Protein AF-A0A966TX48-F1 (afdb_monomer_lite)

Secondary structure (DSSP, 8-state):
-----------------------------TT----TTTT-SEEEEEEEE-STTTS-S-GGG--TTS-GGGS-SSPPPPGGG---EEEEEEEEETTSS-EEEEEEEES--GGG----EEEPSSTTS-PPEEEETTEETTEE--TGGG-BTTEEEEEE-HHHHHHHHHH--HHHHHHH-B----TTS-S--

Radius of gyration: 26.86 Å; chains: 1; bounding box: 62×92×49 Å

pLDDT: mean 76.36, std 16.73, range [37.94, 97.62]

Structure (mmCIF, N/CA/C/O backbone):
data_AF-A0A966TX48-F1
#
_entry.id   AF-A0A966TX48-F1
#
loop_
_atom_site.group_PDB
_atom_site.id
_atom_site.type_symbol
_atom_site.label_atom_id
_atom_site.label_alt_id
_atom_site.label_comp_id
_atom_site.label_asym_id
_atom_site.label_entity_id
_atom_site.label_seq_id
_atom_site.pdbx_PDB_ins_code
_atom_site.Cartn_x
_atom_site.Cartn_y
_atom_site.Cartn_z
_atom_site.occupancy
_atom_site.B_iso_or_equiv
_atom_site.auth_seq_id
_atom_site.auth_comp_id
_atom_site.auth_asym_id
_atom_site.auth_atom_id
_atom_site.pdbx_PDB_model_num
ATOM 1 N N . MET A 1 1 ? -46.297 78.365 10.345 1.00 40.69 1 MET A N 1
ATOM 2 C CA . MET A 1 1 ? -47.105 77.275 10.933 1.00 40.69 1 MET A CA 1
ATOM 3 C C . MET A 1 1 ? -46.775 75.983 10.194 1.00 40.69 1 MET A C 1
ATOM 5 O O . MET A 1 1 ? -46.907 75.953 8.982 1.00 40.69 1 MET A O 1
ATOM 9 N N . SER A 1 2 ? -46.220 75.021 10.941 1.00 41.47 2 SER A N 1
ATOM 10 C CA . SER A 1 2 ? -46.010 73.583 10.679 1.00 41.47 2 SER A CA 1
ATOM 11 C C . SER A 1 2 ? -46.115 73.048 9.236 1.00 41.47 2 SER A C 1
ATOM 13 O O . SER A 1 2 ? -47.203 72.962 8.672 1.00 41.47 2 SER A O 1
ATOM 15 N N . ARG A 1 3 ? -44.989 72.567 8.687 1.00 48.03 3 ARG A N 1
ATOM 16 C CA . ARG A 1 3 ? -44.957 71.568 7.605 1.00 48.03 3 ARG A CA 1
ATOM 17 C C . ARG A 1 3 ? -44.286 70.302 8.140 1.00 48.03 3 ARG A C 1
ATOM 19 O O . ARG A 1 3 ? -43.070 70.277 8.311 1.00 48.03 3 ARG A O 1
ATOM 26 N N . LEU A 1 4 ? -45.102 69.288 8.431 1.00 43.28 4 LEU A N 1
ATOM 27 C CA . LEU A 1 4 ? -44.675 67.927 8.757 1.00 43.28 4 LEU A CA 1
ATOM 28 C C . LEU A 1 4 ? -43.870 67.341 7.588 1.00 43.28 4 LEU A C 1
ATOM 30 O O . LEU A 1 4 ? -44.370 67.264 6.467 1.00 43.28 4 LEU A O 1
ATOM 34 N N . TRP A 1 5 ? -42.653 66.888 7.870 1.00 40.75 5 TRP A N 1
ATOM 35 C CA . TRP A 1 5 ? -41.910 65.968 7.015 1.00 40.75 5 TRP A CA 1
ATOM 36 C C . TRP A 1 5 ? -42.212 64.540 7.480 1.00 40.75 5 TRP A C 1
ATOM 38 O O . TRP A 1 5 ? -41.846 64.154 8.588 1.00 40.75 5 TRP A O 1
ATOM 48 N N . PHE A 1 6 ? -42.907 63.766 6.647 1.00 40.91 6 PHE A N 1
ATOM 49 C CA . PHE A 1 6 ? -43.101 62.329 6.836 1.00 40.91 6 PHE A CA 1
ATOM 50 C C . PHE A 1 6 ? -41.810 61.599 6.438 1.00 40.91 6 PHE A C 1
ATOM 52 O O . PHE A 1 6 ? -41.527 61.436 5.254 1.00 40.91 6 PHE A O 1
ATOM 59 N N . PHE A 1 7 ? -41.026 61.150 7.418 1.00 46.34 7 PHE A N 1
ATOM 60 C CA . PHE A 1 7 ? -40.009 60.119 7.205 1.00 46.34 7 PHE A CA 1
ATOM 61 C C . PHE A 1 7 ? -40.664 58.751 7.417 1.00 46.34 7 PHE A C 1
ATOM 63 O O . PHE A 1 7 ? -40.889 58.327 8.548 1.00 46.34 7 PHE A O 1
ATOM 70 N N . ALA A 1 8 ? -40.993 58.065 6.323 1.00 44.31 8 ALA A N 1
ATOM 71 C CA . ALA A 1 8 ? -41.391 56.664 6.360 1.00 44.31 8 ALA A CA 1
ATOM 72 C C . ALA A 1 8 ? -40.139 55.797 6.580 1.00 44.31 8 ALA A C 1
ATOM 74 O O . ALA A 1 8 ? -39.349 55.581 5.665 1.00 44.31 8 ALA A O 1
ATOM 75 N N . TRP A 1 9 ? -39.944 55.324 7.810 1.00 41.94 9 TRP A N 1
ATOM 76 C CA . TRP A 1 9 ? -38.974 54.275 8.122 1.00 41.94 9 TRP A CA 1
ATOM 77 C C . TRP A 1 9 ? -39.535 52.927 7.658 1.00 41.94 9 TRP A C 1
ATOM 79 O O . TRP A 1 9 ? -40.419 52.358 8.296 1.00 41.94 9 TRP A O 1
ATOM 89 N N . ILE A 1 10 ? -39.028 52.412 6.538 1.00 48.47 10 ILE A N 1
ATOM 90 C CA . ILE A 1 10 ? -39.262 51.028 6.120 1.00 48.47 10 ILE A CA 1
ATOM 91 C C . ILE A 1 10 ? -38.334 50.142 6.959 1.00 48.47 10 ILE A C 1
ATOM 93 O O . ILE A 1 10 ? -37.139 50.044 6.691 1.00 48.47 10 ILE A O 1
ATOM 97 N N . PHE A 1 11 ? -38.884 49.505 7.992 1.00 43.53 11 PHE A N 1
ATOM 98 C CA . PHE A 1 11 ? -38.228 48.387 8.666 1.00 43.53 11 PHE A CA 1
ATOM 99 C C . PHE A 1 11 ? -38.281 47.164 7.744 1.00 43.53 11 PHE A C 1
ATOM 101 O O . 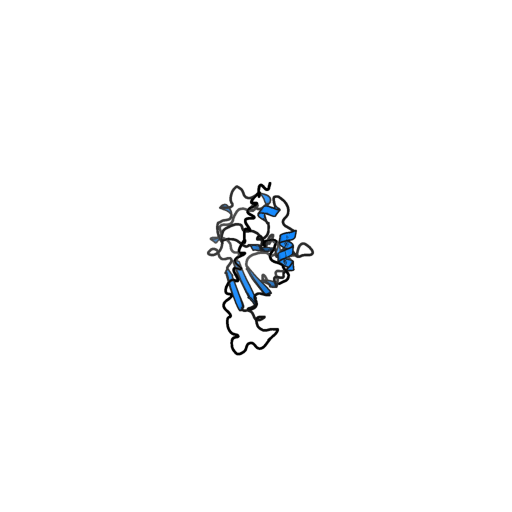PHE A 1 11 ? -39.314 46.508 7.616 1.00 43.53 11 PHE A O 1
ATOM 108 N N . ALA A 1 12 ? -37.160 46.849 7.097 1.00 48.16 12 ALA A N 1
ATOM 109 C CA . ALA A 1 12 ? -36.960 45.558 6.457 1.00 48.16 12 ALA A CA 1
ATOM 110 C C . ALA A 1 12 ? -36.755 44.495 7.548 1.00 48.16 12 ALA A C 1
ATOM 112 O O . ALA A 1 12 ? -35.647 44.291 8.043 1.00 48.16 12 ALA A O 1
ATOM 113 N N . PHE A 1 13 ? -37.837 43.823 7.942 1.00 47.44 13 PHE A N 1
ATOM 114 C CA . PHE A 1 13 ? -37.756 42.558 8.667 1.00 47.44 13 PHE A CA 1
ATOM 115 C C . PHE A 1 13 ? -37.191 41.499 7.713 1.00 47.44 13 PHE A C 1
ATOM 117 O O . PHE A 1 13 ? -37.919 40.879 6.939 1.00 47.44 13 PHE A O 1
ATOM 124 N N . VAL A 1 14 ? -35.874 41.298 7.752 1.00 52.69 14 VAL A N 1
ATOM 125 C CA . VAL A 1 14 ? -35.252 40.098 7.191 1.00 52.69 14 VAL A CA 1
ATOM 126 C C . VAL A 1 14 ? -35.630 38.946 8.118 1.00 52.69 14 VAL A C 1
ATOM 128 O O . VAL A 1 14 ? -35.022 38.746 9.168 1.00 52.69 14 VAL A O 1
ATOM 131 N N . LEU A 1 15 ? -36.680 38.210 7.745 1.00 51.56 15 LEU A N 1
ATOM 132 C CA . LEU A 1 15 ? -36.937 36.875 8.271 1.00 51.56 15 LEU A CA 1
ATOM 133 C C . LEU A 1 15 ? -35.745 35.992 7.884 1.00 51.56 15 LEU A C 1
ATOM 135 O O . LEU A 1 15 ? -35.689 35.432 6.791 1.00 51.56 15 LEU A O 1
ATOM 139 N N . LEU A 1 16 ? -34.781 35.880 8.796 1.00 50.59 16 LEU A N 1
ATOM 140 C CA . LEU A 1 16 ? -33.864 34.750 8.865 1.00 50.59 16 LEU A CA 1
ATOM 141 C C . LEU A 1 16 ? -34.721 33.508 9.121 1.00 50.59 16 LEU A C 1
ATOM 143 O O . LEU A 1 16 ? -35.005 33.142 10.259 1.00 50.59 16 LEU A O 1
ATOM 147 N N . GLY A 1 17 ? -35.202 32.910 8.031 1.00 48.09 17 GLY A N 1
ATOM 148 C CA . GLY A 1 17 ? -35.799 31.588 8.033 1.00 48.09 17 GLY A CA 1
ATOM 149 C C . GLY A 1 17 ? -34.760 30.604 8.544 1.00 48.09 17 GLY A C 1
ATOM 150 O O . GLY A 1 17 ? -33.850 30.211 7.820 1.00 48.09 17 GLY A O 1
ATOM 151 N N . ILE A 1 18 ? -34.887 30.249 9.817 1.00 57.44 18 ILE A N 1
ATOM 152 C CA . ILE A 1 18 ? -34.159 29.164 10.455 1.00 57.44 18 ILE A CA 1
ATOM 153 C C . ILE A 1 18 ? -34.590 27.884 9.736 1.00 57.44 18 ILE A C 1
ATOM 155 O O . ILE A 1 18 ? -35.626 27.299 10.043 1.00 57.44 18 ILE A O 1
ATOM 159 N N . THR A 1 19 ? -33.810 27.440 8.753 1.00 55.50 19 THR A N 1
ATOM 160 C CA . THR A 1 19 ? -33.911 26.075 8.238 1.00 55.50 19 THR A CA 1
ATOM 161 C C . THR A 1 19 ? -33.269 25.152 9.269 1.00 55.50 19 THR A C 1
ATOM 163 O O . THR A 1 19 ? -32.149 24.674 9.091 1.00 55.50 19 THR A O 1
ATOM 166 N N . GLN A 1 20 ? -33.956 24.928 10.390 1.00 58.41 20 GLN A N 1
ATOM 167 C CA . GLN A 1 20 ? -33.692 23.761 11.220 1.00 58.41 20 GLN A CA 1
ATOM 168 C C . GLN A 1 20 ? -34.103 22.556 10.379 1.00 58.41 20 GLN A C 1
ATOM 170 O O . GLN A 1 20 ? -35.275 22.198 10.290 1.00 58.41 20 GLN A O 1
ATOM 175 N N . GLY A 1 21 ? -33.124 22.005 9.660 1.00 56.59 21 GLY A N 1
ATOM 176 C CA . GLY A 1 21 ? -33.274 20.738 8.970 1.00 56.59 21 GLY A CA 1
ATOM 177 C C . GLY A 1 21 ? -33.804 19.717 9.966 1.00 56.59 21 GLY A C 1
ATOM 178 O O . GLY A 1 21 ? -33.255 19.556 11.056 1.00 56.59 21 GLY A O 1
ATOM 179 N N . TRP A 1 22 ? -34.903 19.072 9.597 1.00 58.91 22 TRP A N 1
ATOM 180 C CA . TRP A 1 22 ? -35.526 17.997 10.347 1.00 58.91 22 TRP A CA 1
ATOM 181 C C . TRP A 1 22 ? -34.567 16.807 10.362 1.00 58.91 22 TRP A C 1
ATOM 183 O O . TRP A 1 22 ? -34.649 15.918 9.517 1.00 58.91 22 TRP A O 1
ATOM 193 N N . ALA A 1 23 ? -33.616 16.801 11.294 1.00 62.72 23 ALA A N 1
ATOM 194 C CA . ALA A 1 23 ? -32.896 15.588 11.632 1.00 62.72 23 ALA A CA 1
ATOM 195 C C . ALA A 1 23 ? -33.947 14.603 12.153 1.00 62.72 23 ALA A C 1
ATOM 197 O O . ALA A 1 23 ? -34.557 14.827 13.200 1.00 62.72 23 ALA A O 1
ATOM 198 N N . GLN A 1 24 ? -34.230 13.555 11.381 1.00 67.06 24 GLN A N 1
ATOM 199 C CA . GLN A 1 24 ? -35.145 12.509 11.817 1.00 67.06 24 GLN A CA 1
ATOM 200 C C . GLN A 1 24 ? -34.564 11.880 13.086 1.00 67.06 24 GLN A C 1
ATOM 202 O O . GLN A 1 24 ? -33.467 11.323 13.053 1.00 67.06 24 GLN A O 1
ATOM 207 N N . SER A 1 25 ? -35.276 11.984 14.211 1.00 68.88 25 SER A N 1
ATOM 208 C CA . SER A 1 25 ? -34.876 11.313 15.444 1.00 68.88 25 SER A CA 1
ATOM 209 C C . SER A 1 25 ? -35.062 9.811 15.252 1.00 68.88 25 SER A C 1
ATOM 211 O O . SER A 1 25 ? -36.170 9.283 15.371 1.00 68.88 25 SER A O 1
ATOM 213 N N . VAL A 1 26 ? -33.983 9.120 14.905 1.00 73.12 26 VAL A N 1
ATOM 214 C CA . VAL A 1 26 ? -33.942 7.661 14.934 1.00 73.12 26 VAL A CA 1
ATOM 215 C C . VAL A 1 26 ? -33.968 7.256 16.402 1.00 73.12 26 VAL A C 1
ATOM 217 O O . VAL A 1 26 ? -33.076 7.631 17.162 1.00 73.12 26 VAL A O 1
ATOM 220 N N . ALA A 1 27 ? -35.016 6.545 16.816 1.00 70.00 27 ALA A N 1
ATOM 221 C CA . ALA A 1 27 ? -35.110 6.062 18.185 1.00 70.00 27 ALA A CA 1
ATOM 222 C C . ALA A 1 27 ? -33.883 5.185 18.518 1.00 70.00 27 ALA A C 1
ATOM 224 O O . ALA A 1 27 ? -33.451 4.406 17.657 1.00 70.00 27 ALA A O 1
ATOM 225 N N . PRO A 1 28 ? -33.339 5.291 19.746 1.00 70.94 28 PRO A N 1
ATOM 226 C CA . PRO A 1 28 ? -32.454 4.288 20.325 1.00 70.94 28 PRO A CA 1
ATOM 227 C C . PRO A 1 28 ? -32.915 2.881 19.947 1.00 70.94 28 PRO A C 1
ATOM 229 O O . PRO A 1 28 ? -34.070 2.532 20.182 1.00 70.94 28 PRO A O 1
ATOM 232 N N . ARG A 1 29 ? -32.045 2.074 19.334 1.00 74.31 29 ARG A N 1
ATOM 233 C CA . ARG A 1 29 ? -32.343 0.643 19.208 1.00 74.31 29 ARG A CA 1
ATOM 234 C C . ARG A 1 29 ? -32.233 0.020 20.600 1.00 74.31 29 ARG A C 1
ATOM 236 O O . ARG A 1 29 ? -31.336 0.386 21.357 1.00 74.31 29 ARG A O 1
ATOM 243 N N . ASP A 1 30 ? -33.118 -0.912 20.938 1.00 69.38 30 ASP A N 1
ATOM 244 C CA . ASP A 1 30 ? -32.973 -1.689 22.172 1.00 69.38 30 ASP A CA 1
ATOM 245 C C . ASP A 1 30 ? -31.602 -2.391 22.189 1.00 69.38 30 ASP A C 1
ATOM 247 O O . ASP A 1 30 ? -31.170 -2.947 21.176 1.00 69.38 30 ASP A O 1
ATOM 251 N N . GLY A 1 31 ? -30.905 -2.344 23.331 1.00 68.69 31 GLY A N 1
ATOM 252 C CA . GLY A 1 31 ? -29.592 -2.982 23.511 1.00 68.69 31 GLY A CA 1
ATOM 253 C C . GLY A 1 31 ? -28.362 -2.128 23.162 1.00 68.69 31 GLY A C 1
ATOM 254 O O . GLY A 1 31 ? -27.302 -2.689 22.889 1.00 68.69 31 GLY A O 1
ATOM 255 N N . MET A 1 32 ? -28.460 -0.791 23.176 1.00 72.25 32 MET A N 1
ATOM 256 C CA . MET A 1 32 ? -27.301 0.121 23.060 1.00 72.25 32 MET A CA 1
ATOM 257 C C . MET A 1 32 ? -26.476 0.211 24.357 1.00 72.25 32 MET A C 1
ATOM 259 O O . MET A 1 32 ? -26.226 1.299 24.878 1.00 72.25 32 MET A O 1
ATOM 263 N N . ASP A 1 33 ? -26.040 -0.931 24.884 1.00 83.44 33 ASP A N 1
ATOM 264 C CA . ASP A 1 33 ? -25.065 -0.942 25.973 1.00 83.44 33 ASP A CA 1
ATOM 265 C C . ASP A 1 33 ? -23.717 -0.420 25.460 1.00 83.44 33 ASP A C 1
ATOM 267 O O . ASP A 1 33 ? -23.218 -0.851 24.414 1.00 83.44 33 ASP A O 1
ATOM 271 N N . LEU A 1 34 ? -23.104 0.503 26.206 1.00 80.94 34 LEU A N 1
ATOM 272 C CA . LEU A 1 34 ? -21.777 1.014 25.880 1.00 80.94 34 LEU A CA 1
ATOM 273 C C . LEU A 1 34 ? -20.753 -0.111 26.026 1.00 80.94 34 LEU A C 1
ATOM 275 O O . LEU A 1 34 ? -20.410 -0.542 27.126 1.00 80.94 34 LEU A O 1
ATOM 279 N N . ARG A 1 35 ? -20.243 -0.572 24.887 1.00 84.25 35 ARG A N 1
ATOM 280 C CA . ARG A 1 35 ? -19.170 -1.558 24.796 1.00 84.25 35 ARG A CA 1
ATOM 281 C C . ARG A 1 35 ? -17.967 -0.868 24.155 1.00 84.25 35 ARG A C 1
ATOM 283 O O . ARG A 1 35 ? -17.938 -0.782 22.934 1.00 84.25 35 ARG A O 1
ATOM 290 N N . PRO A 1 36 ? -16.977 -0.390 24.935 1.00 84.00 36 PRO A N 1
ATOM 291 C CA . PRO A 1 36 ? -15.862 0.412 24.413 1.00 84.00 36 PRO A CA 1
ATOM 292 C C . PRO A 1 36 ? -15.061 -0.247 23.282 1.00 84.00 36 PRO A C 1
ATOM 294 O O . PRO A 1 36 ? -14.459 0.446 22.474 1.00 84.00 36 PRO A O 1
ATOM 297 N N . ASN A 1 37 ? -15.079 -1.581 23.214 1.00 85.88 37 ASN A N 1
ATOM 298 C CA . ASN A 1 37 ? -14.369 -2.349 22.192 1.00 85.88 37 ASN A CA 1
ATOM 299 C C . ASN A 1 37 ? -15.286 -2.854 21.066 1.00 85.88 37 ASN A C 1
ATOM 301 O O . ASN A 1 37 ? -14.824 -3.583 20.192 1.00 85.88 37 ASN A O 1
ATOM 305 N N . ALA A 1 38 ? -16.590 -2.559 21.103 1.00 86.56 38 ALA A N 1
ATOM 306 C CA . ALA A 1 38 ? -17.494 -3.004 20.050 1.00 86.56 38 ALA A CA 1
ATOM 307 C C . ALA A 1 38 ? -17.141 -2.312 18.734 1.00 86.56 38 ALA A C 1
ATOM 309 O O . ALA A 1 38 ? -17.059 -1.089 18.673 1.00 86.56 38 ALA A O 1
ATOM 310 N N . GLY A 1 39 ? -16.968 -3.108 17.682 1.00 88.19 39 GLY A N 1
ATOM 311 C CA . GLY A 1 39 ? -16.613 -2.619 16.361 1.00 88.19 39 GLY A CA 1
ATOM 312 C C . GLY A 1 39 ? -15.115 -2.666 16.055 1.00 88.19 39 GLY A C 1
ATOM 313 O O . GLY A 1 39 ? -14.756 -2.511 14.889 1.00 88.19 39 GLY A O 1
ATOM 314 N N . GLN A 1 40 ? -14.259 -2.953 17.044 1.00 93.69 40 GLN A N 1
ATOM 315 C CA . GLN A 1 40 ? -12.816 -3.130 16.833 1.00 93.69 40 GLN A CA 1
ATOM 316 C C . GLN A 1 40 ? -12.473 -4.451 16.130 1.00 93.69 40 GLN A C 1
ATOM 318 O O . GLN A 1 40 ? -11.342 -4.646 15.687 1.00 93.69 40 GLN A O 1
ATOM 323 N N . GLU A 1 41 ? -13.417 -5.387 16.027 1.00 94.44 41 GLU A N 1
ATOM 324 C CA . GLU A 1 41 ? -13.238 -6.587 15.222 1.00 94.44 41 GLU A CA 1
ATOM 325 C C . GLU A 1 41 ? -13.154 -6.264 13.720 1.00 94.44 41 GLU A C 1
ATOM 327 O O . GLU A 1 41 ? -13.738 -5.290 13.233 1.00 94.44 41 GLU A O 1
ATOM 332 N N . ILE A 1 42 ? -12.460 -7.123 12.964 1.00 96.44 42 ILE A N 1
ATOM 333 C CA . ILE A 1 42 ? -12.400 -7.015 11.504 1.00 96.44 42 ILE A CA 1
ATOM 334 C C . ILE A 1 42 ? -13.817 -7.064 10.927 1.00 96.44 42 ILE A C 1
ATOM 336 O O . ILE A 1 42 ? -14.586 -7.993 11.182 1.00 96.44 42 ILE A O 1
ATOM 340 N N . GLY A 1 43 ? -14.156 -6.036 10.153 1.00 95.88 43 GLY A N 1
ATOM 341 C CA . GLY A 1 43 ? -15.437 -5.898 9.484 1.00 95.88 43 GLY A CA 1
ATOM 342 C C . GLY A 1 43 ? -15.345 -6.313 8.026 1.00 95.88 43 GLY A C 1
ATOM 343 O O . GLY A 1 43 ? -15.702 -7.431 7.661 1.00 95.88 43 GLY A O 1
ATOM 344 N N . ARG A 1 44 ? -14.915 -5.379 7.174 1.00 96.00 44 ARG A N 1
ATOM 345 C CA . ARG A 1 44 ? -14.818 -5.604 5.725 1.00 96.00 44 ARG A CA 1
ATOM 346 C C . ARG A 1 44 ? -13.400 -6.007 5.357 1.00 96.00 44 ARG A C 1
ATOM 348 O O . ARG A 1 44 ? -12.448 -5.433 5.874 1.00 96.00 44 ARG A O 1
ATOM 355 N N . ILE A 1 45 ? -13.284 -6.941 4.422 1.00 97.00 45 ILE A N 1
ATOM 356 C CA . ILE A 1 45 ? -12.021 -7.321 3.797 1.00 97.00 45 ILE A CA 1
ATOM 357 C C . ILE A 1 45 ? -12.195 -7.125 2.296 1.00 97.00 45 ILE A C 1
ATOM 359 O O . ILE A 1 45 ? -13.151 -7.631 1.709 1.00 97.00 45 ILE A O 1
ATOM 363 N N . TYR A 1 46 ? -11.293 -6.356 1.700 1.00 94.12 46 TYR A N 1
ATOM 364 C CA . TYR A 1 46 ? -11.155 -6.226 0.256 1.00 94.12 46 TYR A CA 1
ATOM 365 C C . TYR A 1 46 ? -9.946 -7.033 -0.187 1.00 94.12 46 TYR A C 1
ATOM 367 O O . TYR A 1 46 ? -8.963 -7.113 0.544 1.00 94.12 46 TYR A O 1
ATOM 375 N N . GLU A 1 47 ? -10.016 -7.608 -1.378 1.00 93.31 47 GLU A N 1
ATOM 376 C CA . GLU A 1 47 ? -9.009 -8.529 -1.889 1.00 93.31 47 GLU A CA 1
ATOM 377 C C . GLU A 1 47 ? -8.717 -8.208 -3.355 1.00 93.31 47 GLU A C 1
ATOM 379 O O . GLU A 1 47 ? -9.621 -7.854 -4.120 1.00 93.31 47 GLU A O 1
ATOM 384 N N . ALA A 1 48 ? -7.446 -8.289 -3.734 1.00 89.12 48 ALA A N 1
ATOM 385 C CA . ALA A 1 48 ? -6.983 -8.064 -5.092 1.00 89.12 48 ALA A CA 1
ATOM 386 C C . ALA A 1 48 ? -5.816 -8.998 -5.412 1.00 89.12 48 ALA A C 1
ATOM 388 O O . ALA A 1 48 ? -4.914 -9.207 -4.603 1.00 89.12 48 ALA A O 1
ATOM 389 N N . TRP A 1 49 ? -5.790 -9.515 -6.633 1.00 88.31 49 TRP A N 1
ATOM 390 C CA . TRP A 1 49 ? -4.709 -10.331 -7.157 1.00 88.31 49 TRP A CA 1
ATOM 391 C C . TRP A 1 49 ? -3.909 -9.498 -8.150 1.00 88.31 49 TRP A C 1
ATOM 393 O O . TRP A 1 49 ? -4.446 -8.925 -9.095 1.00 88.31 49 TRP A O 1
ATOM 403 N N . LEU A 1 50 ? -2.588 -9.501 -8.022 1.00 76.44 50 LEU A N 1
ATOM 404 C CA . LEU A 1 50 ? -1.674 -8.949 -9.023 1.00 76.44 50 LEU A CA 1
ATOM 405 C C . LEU A 1 50 ? -1.548 -9.915 -10.214 1.00 76.44 50 LEU A C 1
ATOM 407 O O . LEU A 1 50 ? -0.455 -10.218 -10.687 1.00 76.44 50 LEU A O 1
ATOM 411 N N . SER A 1 51 ? -2.679 -10.428 -10.698 1.00 73.81 51 SER A N 1
ATOM 412 C CA . SER A 1 51 ? -2.756 -11.322 -11.849 1.00 73.81 51 SER A CA 1
ATOM 413 C C . SER A 1 51 ? -2.820 -10.527 -13.155 1.00 73.81 51 SER A C 1
ATOM 415 O O . SER A 1 51 ? -3.320 -9.397 -13.168 1.00 73.81 51 SER A O 1
ATOM 417 N N . PRO A 1 52 ? -2.425 -11.128 -14.290 1.00 74.06 52 PRO A N 1
ATOM 418 C CA . PRO A 1 52 ? -2.574 -10.495 -15.590 1.00 74.06 52 PRO A CA 1
ATOM 419 C C . PRO A 1 52 ? -3.991 -10.027 -15.949 1.00 74.06 52 PRO A C 1
ATOM 421 O O . PRO A 1 52 ? -4.155 -9.234 -16.864 1.00 74.06 52 PRO A O 1
ATOM 424 N N . LEU A 1 53 ? -5.030 -10.519 -15.283 1.00 71.06 53 LEU A N 1
ATOM 425 C CA . LEU A 1 53 ? -6.412 -10.143 -15.586 1.00 71.06 53 LEU A CA 1
ATOM 426 C C . LEU A 1 53 ? -6.901 -8.940 -14.772 1.00 71.06 53 LEU A C 1
ATOM 428 O O . LEU A 1 53 ? -7.925 -8.358 -15.113 1.00 71.06 53 LEU A O 1
ATOM 432 N N . GLN A 1 54 ? -6.190 -8.581 -13.702 1.00 73.38 54 GLN A N 1
ATOM 433 C CA . GLN A 1 54 ? -6.588 -7.522 -12.772 1.00 73.38 54 GLN A CA 1
ATOM 434 C C . GLN A 1 54 ? -5.659 -6.302 -12.795 1.00 73.38 54 GLN A C 1
ATOM 436 O O . GLN A 1 54 ? -6.020 -5.257 -12.259 1.00 73.38 54 GLN A O 1
ATOM 441 N N . GLN A 1 55 ? -4.490 -6.393 -13.436 1.00 72.31 55 GLN A N 1
ATOM 442 C CA . GLN A 1 55 ? -3.666 -5.212 -13.707 1.00 72.31 55 GLN A CA 1
ATOM 443 C C . GLN A 1 55 ? -4.243 -4.448 -14.916 1.00 72.31 55 GLN A C 1
ATOM 445 O O . GLN A 1 55 ? -4.782 -5.064 -15.834 1.00 72.31 55 GLN A O 1
ATOM 450 N N . GLY A 1 56 ? -4.134 -3.114 -14.897 1.00 72.31 56 GLY A N 1
ATOM 451 C CA . GLY A 1 56 ? -4.677 -2.201 -15.914 1.00 72.31 56 GLY A CA 1
ATOM 452 C C . GLY A 1 56 ? -3.982 -2.273 -17.285 1.00 72.31 56 GLY A C 1
ATOM 453 O O . GLY A 1 56 ? -3.867 -3.339 -17.876 1.00 72.31 56 GLY A O 1
ATOM 454 N N . GLY A 1 57 ? -3.561 -1.133 -17.840 1.00 75.44 57 GLY A N 1
ATOM 455 C CA . GLY A 1 57 ? -2.837 -1.084 -19.123 1.00 75.44 57 GLY A CA 1
ATOM 456 C C . GLY A 1 57 ? -1.477 -1.797 -19.095 1.00 75.44 57 GLY A C 1
ATOM 457 O O . GLY A 1 57 ? -1.015 -2.251 -18.043 1.00 75.44 57 GLY A O 1
ATOM 458 N N . GLU A 1 58 ? -0.829 -1.902 -20.252 1.00 83.56 58 GLU A N 1
ATOM 459 C CA . GLU A 1 58 ? 0.576 -2.304 -20.338 1.00 83.56 58 GLU A CA 1
ATOM 460 C C . GLU A 1 58 ? 1.485 -1.119 -19.992 1.00 83.56 58 GLU A C 1
ATOM 462 O O . GLU A 1 58 ? 1.125 0.047 -20.139 1.00 83.56 58 GLU A O 1
ATOM 467 N N . GLU A 1 59 ? 2.717 -1.395 -19.578 1.00 78.31 59 GLU A N 1
ATOM 468 C CA . GLU A 1 59 ? 3.710 -0.337 -19.341 1.00 78.31 59 GLU A CA 1
ATOM 469 C C . GLU A 1 59 ? 4.014 0.454 -20.630 1.00 78.31 59 GLU A C 1
ATOM 471 O O . GLU A 1 59 ? 4.285 1.655 -20.585 1.00 78.31 59 GLU A O 1
ATOM 476 N N . ALA A 1 60 ? 3.870 -0.194 -21.793 1.00 80.19 60 ALA A N 1
ATOM 477 C CA . ALA A 1 60 ? 3.964 0.445 -23.104 1.00 80.19 60 ALA A CA 1
ATOM 478 C C . ALA A 1 60 ? 2.868 1.503 -23.346 1.00 80.19 60 ALA A C 1
ATOM 480 O O . ALA A 1 60 ? 3.068 2.401 -24.163 1.00 80.19 60 ALA A O 1
ATOM 481 N N . ASP A 1 61 ? 1.755 1.443 -22.608 1.00 79.69 61 ASP A N 1
ATOM 482 C CA . ASP A 1 61 ? 0.652 2.404 -22.698 1.00 79.69 61 ASP A CA 1
ATOM 483 C C . ASP A 1 61 ? 0.901 3.664 -21.846 1.00 79.69 61 ASP A C 1
ATOM 485 O O . ASP A 1 61 ? 0.039 4.544 -21.771 1.00 79.69 61 ASP A O 1
ATOM 489 N N . THR A 1 62 ? 2.069 3.776 -21.191 1.00 78.38 62 THR A N 1
ATOM 490 C CA . THR A 1 62 ? 2.431 4.941 -20.370 1.00 78.38 62 THR A CA 1
ATOM 491 C C . THR A 1 62 ? 2.298 6.235 -21.186 1.00 78.38 62 THR A C 1
ATOM 493 O O . THR A 1 62 ? 3.010 6.408 -22.182 1.00 78.38 62 THR A O 1
ATOM 496 N N . PRO A 1 63 ? 1.443 7.192 -20.771 1.00 78.56 63 PRO A N 1
ATOM 497 C CA . PRO A 1 63 ? 1.231 8.416 -21.531 1.00 78.56 63 PRO A CA 1
ATOM 498 C C . PRO A 1 63 ? 2.522 9.215 -21.735 1.00 78.56 63 PRO A C 1
ATOM 500 O O . PRO A 1 63 ? 3.327 9.392 -20.819 1.00 78.56 63 PRO A O 1
ATOM 503 N N . SER A 1 64 ? 2.689 9.796 -22.923 1.00 82.38 64 SER A N 1
ATOM 504 C CA . SER A 1 64 ? 3.885 10.572 -23.291 1.00 82.38 64 SER A CA 1
ATOM 505 C C . SER A 1 64 ? 4.111 11.832 -22.441 1.00 82.38 64 SER A C 1
ATOM 507 O O . SER A 1 64 ? 5.222 12.361 -22.421 1.00 82.38 64 SER A O 1
ATOM 509 N N . VAL A 1 65 ? 3.081 12.287 -21.725 1.00 79.69 65 VAL A N 1
ATOM 510 C CA . VAL A 1 65 ? 3.101 13.397 -20.760 1.00 79.69 65 VAL A CA 1
ATOM 511 C C . VAL A 1 65 ? 3.739 13.010 -19.415 1.00 79.69 65 VAL A C 1
ATOM 513 O O . VAL A 1 65 ? 4.214 13.890 -18.699 1.00 79.69 65 VAL A O 1
ATOM 516 N N . VAL A 1 66 ? 3.829 11.717 -19.075 1.00 74.44 66 VAL A N 1
ATOM 517 C CA . VAL A 1 66 ? 4.433 11.260 -17.810 1.00 74.44 66 VAL A CA 1
ATOM 518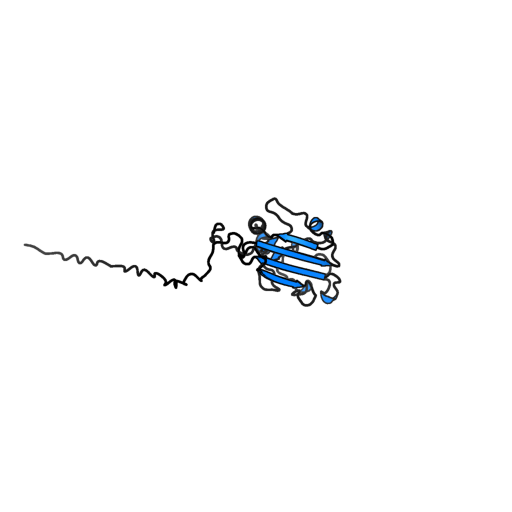 C C . VAL A 1 66 ? 5.932 11.604 -17.781 1.00 74.44 66 VAL A C 1
ATOM 520 O O . VAL A 1 66 ? 6.644 11.241 -18.725 1.00 74.44 66 VAL A O 1
ATOM 523 N N . PRO A 1 67 ? 6.454 12.275 -16.735 1.00 77.12 67 PRO A N 1
ATOM 524 C CA . PRO A 1 67 ? 7.879 12.585 -16.612 1.00 77.12 67 PRO A CA 1
ATOM 525 C C . PRO A 1 67 ? 8.780 11.348 -16.727 1.00 77.12 67 PRO A C 1
ATOM 527 O O . PRO A 1 67 ? 8.466 10.291 -16.191 1.00 77.12 67 PRO A O 1
ATOM 530 N N . ARG A 1 68 ? 9.940 11.481 -17.390 1.00 81.69 68 ARG A N 1
ATOM 531 C CA . ARG A 1 68 ? 10.870 10.353 -17.626 1.00 81.69 68 ARG A CA 1
ATOM 532 C C . ARG A 1 68 ? 11.343 9.651 -16.354 1.00 81.69 68 ARG A C 1
ATOM 534 O O . ARG A 1 68 ? 11.582 8.458 -16.405 1.00 81.69 68 ARG A O 1
ATOM 541 N N . VAL A 1 69 ? 11.450 10.376 -15.243 1.00 75.94 69 VAL A N 1
ATOM 542 C CA . VAL A 1 69 ? 11.845 9.821 -13.937 1.00 75.94 69 VAL A CA 1
ATOM 543 C C . VAL A 1 69 ? 10.860 8.769 -13.409 1.00 75.94 69 VAL A C 1
ATOM 545 O O . VAL A 1 69 ? 11.257 7.913 -12.634 1.00 75.94 69 VAL A O 1
ATOM 548 N N . PHE A 1 70 ? 9.600 8.803 -13.856 1.00 73.75 70 PHE A N 1
ATOM 549 C CA . PHE A 1 70 ? 8.569 7.827 -13.487 1.00 73.75 70 PHE A CA 1
ATOM 550 C C . PHE A 1 70 ? 8.358 6.743 -14.546 1.00 73.75 70 PHE A C 1
ATOM 552 O O . PHE A 1 70 ? 7.503 5.877 -14.380 1.00 73.75 70 PHE A O 1
ATOM 559 N N . ARG A 1 71 ? 9.088 6.801 -15.665 1.00 78.00 71 ARG A N 1
ATOM 560 C CA . ARG A 1 71 ? 9.018 5.763 -16.692 1.00 78.00 71 ARG A CA 1
ATOM 561 C C . ARG A 1 71 ? 9.985 4.652 -16.327 1.00 78.00 71 ARG A C 1
ATOM 563 O O . ARG A 1 71 ? 11.081 4.915 -15.837 1.00 78.00 71 ARG A O 1
ATOM 570 N N . SER A 1 72 ? 9.588 3.427 -16.632 1.00 76.00 72 SER A N 1
ATOM 571 C CA . SER A 1 72 ? 10.485 2.285 -16.565 1.00 76.00 72 SER A CA 1
ATOM 572 C C . SER A 1 72 ? 11.727 2.513 -17.425 1.00 76.00 72 SER A C 1
ATOM 574 O O . SER A 1 72 ? 11.664 3.078 -18.522 1.00 76.00 72 SER A O 1
ATOM 576 N N . THR A 1 73 ? 12.868 2.092 -16.895 1.00 78.44 73 THR A N 1
ATOM 577 C CA . THR A 1 73 ? 14.165 2.116 -17.577 1.00 78.44 73 THR A CA 1
ATOM 578 C C . THR A 1 73 ? 14.505 0.768 -18.208 1.00 78.44 73 THR A C 1
ATOM 580 O O . THR A 1 73 ? 15.376 0.706 -19.077 1.00 78.44 73 THR A O 1
ATOM 583 N N . ALA A 1 74 ? 13.816 -0.299 -17.798 1.00 79.88 74 ALA A N 1
ATOM 584 C CA . ALA A 1 74 ? 13.939 -1.628 -18.373 1.00 79.88 74 ALA A CA 1
ATOM 585 C C . ALA A 1 74 ? 12.959 -1.801 -19.548 1.00 79.88 74 ALA A C 1
ATOM 587 O O . ALA A 1 74 ? 11.941 -1.109 -19.614 1.00 79.88 74 ALA A O 1
ATOM 588 N N . PRO A 1 75 ? 13.229 -2.723 -20.489 1.00 83.62 75 PRO A N 1
ATOM 589 C CA . PRO A 1 75 ? 12.239 -3.100 -21.485 1.00 83.62 75 PRO A CA 1
ATOM 590 C C . PRO A 1 75 ? 10.964 -3.617 -20.812 1.00 83.62 75 PRO A C 1
ATOM 592 O O . PRO A 1 75 ? 11.025 -4.523 -19.981 1.00 83.62 75 PRO A O 1
ATOM 595 N N . SER A 1 76 ? 9.816 -3.070 -21.211 1.00 82.56 76 SER A N 1
ATOM 596 C CA . SER A 1 76 ? 8.511 -3.546 -20.754 1.00 82.56 76 SER A CA 1
ATOM 597 C C . SER A 1 76 ? 8.348 -5.037 -21.054 1.00 82.56 76 SER A C 1
ATOM 599 O O . SER A 1 76 ? 8.494 -5.482 -22.197 1.00 82.56 76 SER A O 1
ATOM 601 N N . VAL A 1 77 ? 8.012 -5.806 -20.020 1.00 85.88 77 VAL A N 1
ATOM 602 C CA . VAL A 1 77 ? 7.605 -7.206 -20.152 1.00 85.88 77 VAL A CA 1
ATOM 603 C C . VAL A 1 77 ? 6.087 -7.247 -20.216 1.00 85.88 77 VAL A C 1
ATOM 605 O O . VAL A 1 77 ? 5.417 -6.786 -19.285 1.00 85.88 77 VAL A O 1
ATOM 608 N N . ALA A 1 78 ? 5.551 -7.828 -21.293 1.00 88.00 78 ALA A N 1
ATOM 609 C CA . ALA A 1 78 ? 4.115 -8.016 -21.460 1.00 88.00 78 ALA A CA 1
ATOM 610 C C . ALA A 1 78 ? 3.537 -8.752 -20.252 1.00 88.00 78 ALA A C 1
ATOM 612 O O . ALA A 1 78 ? 4.089 -9.753 -19.786 1.00 88.00 78 ALA A O 1
ATOM 613 N N . ARG A 1 79 ? 2.417 -8.260 -19.734 1.00 84.06 79 ARG A N 1
ATOM 614 C CA . ARG A 1 79 ? 1.854 -8.731 -18.470 1.00 84.06 79 ARG A CA 1
ATOM 615 C C . ARG A 1 79 ? 1.603 -10.239 -18.408 1.00 84.06 79 ARG A C 1
ATOM 617 O O . ARG A 1 79 ? 1.824 -10.855 -17.369 1.00 84.06 79 ARG A O 1
ATOM 624 N N . ASN A 1 80 ? 1.154 -10.836 -19.507 1.00 87.00 80 ASN A N 1
ATOM 625 C CA . ASN A 1 80 ? 0.914 -12.278 -19.613 1.00 87.00 80 ASN A CA 1
ATOM 626 C C . ASN A 1 80 ? 2.199 -13.126 -19.593 1.00 87.00 80 ASN A C 1
ATOM 628 O O . ASN A 1 80 ? 2.121 -14.314 -19.297 1.00 87.00 80 ASN A O 1
ATOM 632 N N . ALA A 1 81 ? 3.352 -12.529 -19.896 1.00 89.25 81 ALA A N 1
ATOM 633 C CA . ALA A 1 81 ? 4.657 -13.182 -19.898 1.00 89.25 81 ALA A CA 1
ATOM 634 C C . ALA A 1 81 ? 5.414 -13.018 -18.569 1.00 89.25 81 ALA A C 1
ATOM 636 O O . ALA A 1 81 ? 6.471 -13.615 -18.391 1.00 89.25 81 ALA A O 1
ATOM 637 N N . ARG A 1 82 ? 4.899 -12.214 -17.629 1.00 86.81 82 ARG A N 1
ATOM 638 C CA . ARG A 1 82 ? 5.518 -12.033 -16.311 1.00 86.81 82 ARG A CA 1
ATOM 639 C C . ARG A 1 82 ? 5.346 -13.302 -15.482 1.00 86.81 82 ARG A C 1
ATOM 641 O O . ARG A 1 82 ? 4.239 -13.840 -15.390 1.00 86.81 82 ARG A O 1
ATOM 648 N N . GLU A 1 83 ? 6.411 -13.735 -14.823 1.00 88.19 83 GLU A N 1
ATOM 649 C CA . GLU A 1 83 ? 6.366 -14.836 -13.850 1.00 88.19 83 GLU A CA 1
ATOM 650 C C . GLU A 1 83 ? 5.951 -14.350 -12.455 1.00 88.19 83 GLU A C 1
ATOM 652 O O . GLU A 1 83 ? 5.400 -15.119 -11.672 1.00 88.19 83 GLU A O 1
ATOM 657 N N . SER A 1 84 ? 6.116 -13.054 -12.176 1.00 88.81 84 SER A N 1
ATOM 658 C CA . SER A 1 84 ? 5.768 -12.453 -10.893 1.00 88.81 84 SER A CA 1
ATOM 659 C C . SER A 1 84 ? 4.267 -12.479 -10.603 1.00 88.81 84 SER A C 1
ATOM 661 O O . SER A 1 84 ? 3.423 -12.234 -11.474 1.00 88.81 84 SER A O 1
ATOM 663 N N . ARG A 1 85 ? 3.913 -12.769 -9.353 1.00 89.75 85 ARG A N 1
ATOM 664 C CA . ARG A 1 85 ? 2.534 -12.800 -8.855 1.00 89.75 85 ARG A CA 1
ATOM 665 C C . ARG A 1 85 ? 2.452 -12.076 -7.526 1.00 89.75 85 ARG A C 1
ATOM 667 O O . ARG A 1 85 ? 3.437 -11.917 -6.812 1.00 89.75 85 ARG A O 1
ATOM 674 N N . GLY A 1 86 ? 1.241 -11.679 -7.177 1.00 91.50 86 GLY A N 1
ATOM 675 C CA . GLY A 1 86 ? 0.963 -11.243 -5.827 1.00 91.50 86 GLY A CA 1
ATOM 676 C C . GLY A 1 86 ? -0.516 -11.229 -5.511 1.00 91.50 86 GLY A C 1
ATOM 677 O O . GLY A 1 86 ? -1.369 -11.374 -6.390 1.00 91.50 86 GLY A O 1
ATOM 678 N N . HIS A 1 87 ? -0.795 -11.093 -4.231 1.00 93.81 87 HIS A N 1
ATOM 679 C CA . HIS A 1 87 ? -2.120 -11.165 -3.658 1.00 93.81 87 HIS A CA 1
ATOM 680 C C . HIS A 1 87 ? -2.169 -10.239 -2.451 1.00 93.81 87 HIS A C 1
ATOM 682 O O . HIS A 1 87 ? -1.294 -10.320 -1.594 1.00 93.81 87 HIS A O 1
ATOM 688 N N . GLY A 1 88 ? -3.149 -9.347 -2.405 1.00 94.25 88 GLY A N 1
ATOM 689 C CA . GLY A 1 88 ? -3.270 -8.349 -1.358 1.00 94.25 88 GLY A CA 1
ATOM 690 C C . GLY A 1 88 ? -4.664 -8.312 -0.761 1.00 94.25 88 GLY A C 1
ATOM 691 O O . GLY A 1 88 ? -5.656 -8.376 -1.484 1.00 94.25 88 GLY A O 1
ATOM 692 N N . THR A 1 89 ? -4.727 -8.136 0.554 1.00 96.44 89 THR A N 1
ATOM 693 C CA . THR A 1 89 ? -5.959 -7.879 1.294 1.00 96.44 89 THR A CA 1
ATOM 694 C C . THR A 1 89 ? -5.864 -6.570 2.062 1.00 96.44 89 THR A C 1
ATOM 696 O O . THR A 1 89 ? -4.835 -6.286 2.677 1.00 96.44 89 THR A O 1
ATOM 699 N N . LEU A 1 90 ? -6.962 -5.817 2.081 1.00 95.94 90 LEU A N 1
ATOM 700 C CA . LEU A 1 90 ? -7.167 -4.662 2.947 1.00 95.94 90 LEU A CA 1
ATOM 701 C C . LEU A 1 90 ? -8.332 -4.962 3.892 1.00 95.94 90 LEU A C 1
ATOM 703 O O . LEU A 1 90 ? -9.488 -5.007 3.465 1.00 95.94 90 LEU A O 1
ATOM 707 N N . ALA A 1 91 ? -8.028 -5.171 5.167 1.00 97.62 91 ALA A N 1
ATOM 708 C CA . ALA A 1 91 ? -9.020 -5.400 6.208 1.00 97.62 91 ALA A CA 1
ATOM 709 C C . ALA A 1 91 ? -9.294 -4.099 6.968 1.00 97.62 91 ALA A C 1
ATOM 711 O O . ALA A 1 91 ? -8.359 -3.395 7.332 1.00 97.62 91 ALA A O 1
ATOM 712 N N . ILE A 1 92 ? -10.564 -3.788 7.222 1.00 96.44 92 ILE A N 1
ATOM 713 C CA . ILE A 1 92 ? -10.997 -2.591 7.954 1.00 96.44 92 ILE A CA 1
ATOM 714 C C . ILE A 1 92 ? -11.890 -3.032 9.113 1.00 96.44 92 ILE A C 1
ATOM 716 O O . ILE A 1 92 ? -12.795 -3.858 8.923 1.00 96.44 92 ILE A O 1
ATOM 720 N N . THR A 1 93 ? -11.651 -2.496 10.308 1.00 95.75 93 THR A N 1
ATOM 721 C CA . THR A 1 93 ? -12.491 -2.747 11.489 1.00 95.75 93 THR A CA 1
ATOM 722 C C . THR A 1 93 ? -13.924 -2.255 11.268 1.00 95.75 93 THR A C 1
ATOM 724 O O . THR A 1 93 ? -14.186 -1.401 10.416 1.00 95.75 93 THR A O 1
ATOM 727 N N . ARG A 1 94 ? -14.909 -2.820 11.976 1.00 94.31 94 ARG A N 1
ATOM 728 C CA . ARG A 1 94 ? -16.323 -2.428 11.780 1.00 94.31 94 ARG A CA 1
ATOM 729 C C . ARG A 1 94 ? -16.592 -0.975 12.161 1.00 94.31 94 ARG A C 1
ATOM 731 O O . ARG A 1 94 ? -17.470 -0.361 11.556 1.00 94.31 94 ARG A O 1
ATOM 738 N N . ASP A 1 95 ? -15.848 -0.457 13.130 1.00 92.19 95 ASP A N 1
ATOM 739 C CA . ASP A 1 95 ? -15.847 0.955 13.519 1.00 92.19 95 ASP A CA 1
ATOM 740 C C . ASP A 1 95 ? -15.104 1.865 12.522 1.00 92.19 95 ASP A C 1
ATOM 742 O O . ASP A 1 95 ? -15.171 3.081 12.652 1.00 92.19 95 ASP A O 1
ATOM 746 N N . GLN A 1 96 ? -14.449 1.291 11.503 1.00 91.19 96 GLN A N 1
ATOM 747 C CA . GLN A 1 96 ? -13.645 1.980 10.487 1.00 91.19 96 GLN A CA 1
ATOM 748 C C . GLN A 1 96 ? -12.426 2.734 11.038 1.00 91.19 96 GLN A C 1
ATOM 750 O O . GLN A 1 96 ? -11.801 3.490 10.299 1.00 91.19 96 GLN A O 1
ATOM 755 N N . GLY A 1 97 ? -12.064 2.513 12.305 1.00 89.12 97 GLY A N 1
ATOM 756 C CA . GLY A 1 97 ? -10.954 3.203 12.958 1.00 89.12 97 GLY A CA 1
ATOM 757 C C . GLY A 1 97 ? -9.574 2.636 12.624 1.00 89.12 97 GLY A C 1
ATOM 758 O O . GLY A 1 97 ? -8.579 3.328 12.820 1.00 89.12 97 GLY A O 1
ATOM 759 N N . ARG A 1 98 ? -9.485 1.388 12.142 1.00 92.38 98 ARG A N 1
ATOM 760 C CA . ARG A 1 98 ? -8.207 0.727 11.831 1.00 92.38 98 ARG A CA 1
ATOM 761 C C . ARG A 1 98 ? -8.274 0.004 10.495 1.00 92.38 98 ARG A C 1
ATOM 763 O O . ARG A 1 98 ? -9.294 -0.602 10.149 1.00 92.38 98 ARG A O 1
ATOM 770 N N . ALA A 1 99 ? -7.161 0.032 9.771 1.00 95.69 99 ALA A N 1
ATOM 771 C CA . ALA A 1 99 ? -6.993 -0.684 8.519 1.00 95.69 99 ALA A CA 1
ATOM 772 C C . ALA A 1 99 ? -5.686 -1.482 8.518 1.00 95.69 99 ALA A C 1
ATOM 774 O O . ALA A 1 99 ? -4.672 -1.038 9.047 1.00 95.69 99 ALA A O 1
ATOM 775 N N . TYR A 1 100 ? -5.709 -2.658 7.900 1.00 97.12 100 TYR A N 1
ATOM 776 C CA . TYR A 1 100 ? -4.566 -3.561 7.812 1.00 97.12 100 TYR A CA 1
ATOM 777 C C . TYR A 1 100 ? -4.363 -3.983 6.370 1.00 97.12 100 TYR A C 1
ATOM 779 O O . TYR A 1 100 ? -5.284 -4.517 5.746 1.00 97.12 100 TYR A O 1
ATOM 787 N N . ALA A 1 101 ? -3.156 -3.772 5.858 1.00 96.56 101 ALA A N 1
ATOM 788 C CA . ALA A 1 101 ? -2.746 -4.291 4.567 1.00 96.56 101 ALA A CA 1
ATOM 789 C C . ALA A 1 101 ? -1.903 -5.549 4.775 1.00 96.56 101 ALA A C 1
ATOM 791 O O . ALA A 1 101 ? -0.956 -5.556 5.563 1.00 96.56 101 ALA A O 1
ATOM 792 N N . HIS A 1 102 ? -2.241 -6.602 4.042 1.00 97.12 102 HIS A N 1
ATOM 793 C CA . HIS A 1 102 ? -1.432 -7.809 3.947 1.00 97.12 102 HIS A CA 1
ATOM 794 C C . HIS A 1 102 ? -1.223 -8.135 2.478 1.00 97.12 102 HIS A C 1
ATOM 796 O O . HIS A 1 102 ? -2.189 -8.165 1.718 1.00 97.12 102 HIS A O 1
ATOM 802 N N . VAL A 1 103 ? 0.023 -8.345 2.069 1.00 95.94 103 VAL A N 1
ATOM 803 C CA . VAL A 1 103 ? 0.381 -8.633 0.683 1.00 95.94 103 VAL A CA 1
ATOM 804 C C . VAL A 1 103 ? 1.387 -9.762 0.638 1.00 95.94 103 VAL A C 1
ATOM 806 O O . VAL A 1 103 ? 2.400 -9.730 1.327 1.00 95.94 103 VAL A O 1
ATOM 809 N N . LYS A 1 104 ? 1.124 -10.728 -0.232 1.00 95.69 104 LYS A N 1
ATOM 810 C CA . LYS A 1 104 ? 2.044 -11.793 -0.596 1.00 95.69 104 LYS A CA 1
ATOM 811 C C . LYS A 1 104 ? 2.516 -11.596 -2.027 1.00 95.69 104 LYS A C 1
ATOM 813 O O . LYS A 1 104 ? 1.703 -11.301 -2.902 1.00 95.69 104 LYS A O 1
ATOM 818 N N . ILE A 1 105 ? 3.805 -11.787 -2.263 1.00 93.88 105 ILE A N 1
ATOM 819 C CA . ILE A 1 105 ? 4.446 -11.734 -3.577 1.00 93.88 105 ILE A CA 1
ATOM 820 C C . ILE A 1 105 ? 5.208 -13.029 -3.858 1.00 93.88 105 ILE A C 1
ATOM 822 O O . ILE A 1 105 ? 5.671 -13.713 -2.947 1.00 93.88 105 ILE A O 1
ATOM 826 N N . GLU A 1 106 ? 5.344 -13.352 -5.138 1.00 93.56 106 GLU A N 1
ATOM 827 C CA .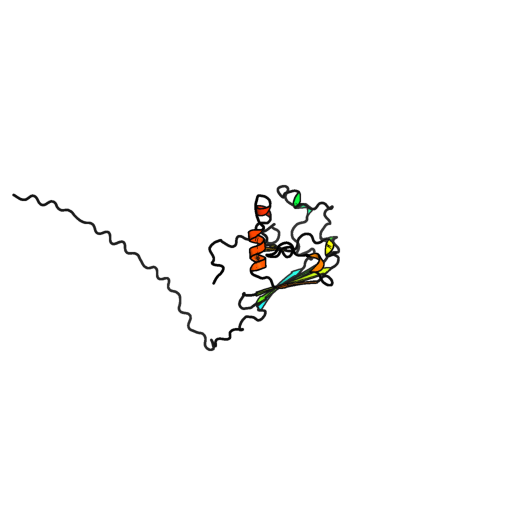 GLU A 1 106 ? 6.120 -14.484 -5.642 1.00 93.56 106 GLU A CA 1
ATOM 828 C C . GLU A 1 106 ? 6.793 -14.085 -6.960 1.00 93.56 106 GLU A C 1
ATOM 830 O O . GLU A 1 106 ? 6.225 -13.316 -7.740 1.00 93.56 106 GLU A O 1
ATOM 835 N N . GLY A 1 107 ? 8.007 -14.584 -7.212 1.00 91.06 107 GLY A N 1
ATOM 836 C CA . GLY A 1 107 ? 8.771 -14.249 -8.422 1.00 91.06 107 GLY A CA 1
ATOM 837 C C . GLY A 1 107 ? 9.218 -12.783 -8.491 1.00 91.06 107 GLY A C 1
ATOM 838 O O . GLY A 1 107 ? 9.385 -12.248 -9.583 1.00 91.06 107 GLY A O 1
ATOM 839 N N . ILE A 1 108 ? 9.358 -12.124 -7.336 1.00 89.31 108 ILE A N 1
ATOM 840 C CA . ILE A 1 108 ? 9.865 -10.756 -7.174 1.00 89.31 108 ILE A CA 1
ATOM 841 C C . ILE A 1 108 ? 10.928 -10.798 -6.076 1.00 89.31 108 ILE A C 1
ATOM 843 O O . ILE A 1 108 ? 10.654 -11.316 -4.992 1.00 89.31 108 ILE A O 1
ATOM 847 N N . ASP A 1 109 ? 12.115 -10.251 -6.338 1.00 91.38 109 ASP A N 1
ATOM 848 C CA . ASP A 1 109 ? 13.088 -9.971 -5.282 1.00 91.38 109 ASP A CA 1
ATOM 849 C C . ASP A 1 109 ? 12.643 -8.698 -4.538 1.00 91.38 109 ASP A C 1
ATOM 851 O O . ASP A 1 109 ? 12.484 -7.653 -5.174 1.00 91.38 109 ASP A O 1
ATOM 855 N N . PRO A 1 110 ? 12.421 -8.734 -3.209 1.00 91.62 110 PRO A N 1
ATOM 856 C CA . PRO A 1 110 ? 12.082 -7.536 -2.448 1.00 91.62 110 PRO A CA 1
ATOM 857 C C . PRO A 1 110 ? 13.062 -6.370 -2.629 1.00 91.62 110 PRO A C 1
ATOM 859 O O . PRO A 1 110 ? 12.655 -5.223 -2.449 1.00 91.62 110 PRO A O 1
ATOM 862 N N . GLN A 1 111 ? 14.326 -6.633 -2.984 1.00 90.94 111 GLN A N 1
ATOM 863 C CA . GLN A 1 111 ? 15.319 -5.587 -3.263 1.00 90.94 111 GLN A CA 1
ATOM 864 C C . GLN A 1 111 ? 14.996 -4.761 -4.516 1.00 90.94 111 GLN A C 1
ATOM 866 O O . GLN A 1 111 ? 15.416 -3.609 -4.606 1.00 90.94 111 GLN A O 1
ATOM 871 N N . ASP A 1 112 ? 14.219 -5.313 -5.449 1.00 87.81 112 ASP A N 1
ATOM 872 C CA . ASP A 1 112 ? 13.833 -4.637 -6.691 1.00 87.81 112 ASP A CA 1
ATOM 873 C C . ASP A 1 112 ? 12.575 -3.761 -6.520 1.00 87.81 112 ASP A C 1
ATOM 875 O O . ASP A 1 112 ? 12.161 -3.051 -7.443 1.00 87.81 112 ASP A O 1
ATOM 879 N N . ILE A 1 113 ? 11.941 -3.783 -5.341 1.00 86.44 113 ILE A N 1
ATOM 880 C CA . ILE A 1 113 ? 10.730 -3.006 -5.067 1.00 86.44 113 ILE A CA 1
ATOM 881 C C . ILE A 1 113 ? 11.112 -1.561 -4.743 1.00 86.44 113 ILE A C 1
ATOM 883 O O . ILE A 1 113 ? 11.497 -1.224 -3.625 1.00 86.44 113 ILE A O 1
ATOM 887 N N . VAL A 1 114 ? 10.945 -0.686 -5.733 1.00 78.81 114 VAL A N 1
ATOM 888 C CA . VAL A 1 114 ? 11.243 0.751 -5.611 1.00 78.81 114 VAL A CA 1
ATOM 889 C C . VAL A 1 114 ? 10.073 1.586 -5.087 1.00 78.81 114 VAL A C 1
ATOM 891 O O . VAL A 1 114 ? 10.287 2.659 -4.532 1.00 78.81 114 VAL A O 1
ATOM 894 N N . LEU A 1 115 ? 8.836 1.118 -5.273 1.00 80.69 115 LEU A N 1
ATOM 895 C CA . LEU A 1 115 ? 7.608 1.801 -4.864 1.00 80.69 115 LEU A CA 1
ATOM 896 C C . LEU A 1 115 ? 6.567 0.765 -4.443 1.00 80.69 115 LEU A C 1
ATOM 898 O O . LEU A 1 115 ? 6.301 -0.185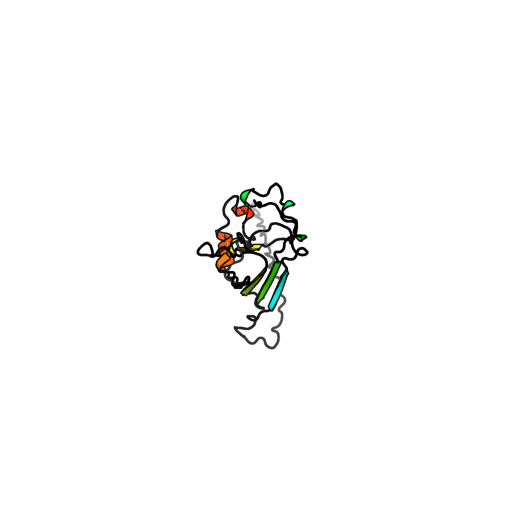 -5.179 1.00 80.69 115 LEU A O 1
ATOM 902 N N . PHE A 1 116 ? 5.935 0.982 -3.291 1.00 89.06 116 PHE A N 1
ATOM 903 C CA . PHE A 1 116 ? 4.843 0.142 -2.811 1.00 89.06 116 PHE A CA 1
ATOM 904 C C . PHE A 1 116 ? 3.854 0.996 -2.030 1.00 89.06 116 PHE A C 1
ATOM 906 O O . PHE A 1 116 ? 4.176 1.525 -0.972 1.00 89.06 116 PHE A O 1
ATOM 913 N N . HIS A 1 117 ? 2.666 1.191 -2.589 1.00 88.62 117 HIS A N 1
ATOM 914 C CA . HIS A 1 117 ? 1.739 2.203 -2.105 1.00 88.62 117 HIS A CA 1
ATOM 915 C C . HIS A 1 117 ? 0.284 1.848 -2.421 1.00 88.62 117 HIS A C 1
ATOM 917 O O . HIS A 1 117 ? -0.001 1.035 -3.302 1.00 88.62 117 HIS A O 1
ATOM 923 N N . ILE A 1 118 ? -0.641 2.498 -1.718 1.00 87.38 118 ILE A N 1
ATOM 924 C CA . ILE A 1 118 ? -2.068 2.537 -2.053 1.00 87.38 118 ILE A CA 1
ATOM 925 C C . ILE A 1 118 ? -2.324 3.869 -2.747 1.00 87.38 118 ILE A C 1
ATOM 927 O O . ILE A 1 118 ? -1.958 4.906 -2.206 1.00 87.38 118 ILE A O 1
ATOM 931 N N . HIS A 1 119 ? -2.977 3.870 -3.907 1.00 82.31 119 HIS A N 1
ATOM 932 C CA . HIS A 1 119 ? -3.474 5.092 -4.543 1.00 82.31 119 HIS A CA 1
ATOM 933 C C . HIS A 1 119 ? -4.980 5.249 -4.294 1.00 82.31 119 HIS A C 1
ATOM 935 O O . HIS A 1 119 ? -5.702 4.255 -4.189 1.00 82.31 119 HIS A O 1
ATOM 941 N N . CYS A 1 120 ? -5.494 6.479 -4.282 1.00 76.38 120 CYS A N 1
ATOM 942 C CA . CYS A 1 120 ? -6.912 6.693 -4.575 1.00 76.38 120 CYS A CA 1
ATOM 943 C C . CYS A 1 120 ? -7.057 7.100 -6.034 1.00 76.38 120 CYS A C 1
ATOM 945 O O . CYS A 1 120 ? -6.265 7.849 -6.596 1.00 76.38 120 CYS A O 1
ATOM 947 N N . GLY A 1 121 ? -8.087 6.590 -6.681 1.00 67.88 121 GLY A N 1
ATOM 948 C CA . GLY A 1 121 ? -8.319 6.873 -8.083 1.00 67.88 121 GLY A CA 1
ATOM 949 C C . GLY A 1 121 ? -9.154 5.784 -8.707 1.00 67.88 121 GLY A C 1
ATOM 950 O O . GLY A 1 121 ? -9.430 4.747 -8.099 1.00 67.88 121 GLY A O 1
ATOM 951 N N . ARG A 1 122 ? -9.575 6.031 -9.941 1.00 68.00 122 ARG A N 1
ATOM 952 C CA . ARG A 1 122 ? -10.249 4.998 -10.717 1.00 68.00 122 ARG A CA 1
ATOM 953 C C . ARG A 1 122 ? -9.236 3.901 -11.055 1.00 68.00 122 ARG A C 1
ATOM 955 O O . ARG A 1 122 ? -8.100 4.235 -11.394 1.00 68.00 122 ARG A O 1
ATOM 962 N N . PRO A 1 123 ? -9.632 2.619 -11.016 1.00 67.56 123 PRO A N 1
ATOM 963 C CA . PRO A 1 123 ? -8.795 1.542 -11.528 1.00 67.56 123 PRO A CA 1
ATOM 964 C C . PRO A 1 123 ? -8.261 1.870 -12.931 1.00 67.56 123 PRO A C 1
ATOM 966 O O . PRO A 1 123 ? -9.011 2.344 -13.786 1.00 67.56 123 PRO A O 1
ATOM 969 N N . GLY A 1 124 ? -6.964 1.648 -13.153 1.00 62.81 124 GLY A N 1
ATOM 970 C CA . GLY A 1 124 ? -6.297 1.920 -14.432 1.00 62.81 124 GLY A CA 1
ATOM 971 C C . GLY A 1 124 ? -5.898 3.381 -14.682 1.00 62.81 124 GLY A C 1
ATOM 972 O O . GLY A 1 124 ? -5.374 3.675 -15.753 1.00 62.81 124 GLY A O 1
ATOM 973 N N . GLN A 1 125 ? -6.113 4.295 -13.730 1.00 65.12 125 GLN A N 1
ATOM 974 C CA . GLN A 1 125 ? -5.579 5.659 -13.786 1.00 65.12 125 GLN A CA 1
ATOM 975 C C . GLN A 1 125 ? -4.470 5.836 -12.753 1.00 65.12 125 GLN A C 1
ATOM 977 O O . GLN A 1 125 ? -4.598 5.366 -11.624 1.00 65.12 125 GLN A O 1
ATOM 982 N N . LEU A 1 126 ? -3.404 6.547 -13.132 1.00 62.34 126 LEU A N 1
ATOM 983 C CA . LEU A 1 126 ? -2.406 7.019 -12.175 1.00 62.34 126 LEU A CA 1
ATOM 984 C C . LEU A 1 126 ? -3.095 8.012 -11.238 1.00 62.34 126 LEU A C 1
ATOM 986 O O . LEU A 1 126 ? -3.478 9.108 -11.649 1.00 62.34 126 LEU A O 1
ATOM 990 N N . GLY A 1 127 ? -3.338 7.554 -10.015 1.00 63.53 127 GLY A N 1
ATOM 991 C CA . GLY A 1 127 ? -4.025 8.299 -8.979 1.00 63.53 127 GLY A CA 1
ATOM 992 C C . GLY A 1 127 ? -3.052 8.842 -7.932 1.00 63.53 127 GLY A C 1
ATOM 993 O O . GLY A 1 127 ? -1.958 8.299 -7.779 1.00 63.53 127 GLY A O 1
ATOM 994 N N . PRO A 1 128 ? -3.458 9.884 -7.196 1.00 73.12 128 PRO A N 1
ATOM 995 C CA . PRO A 1 128 ? -2.765 10.346 -6.000 1.00 73.12 128 PRO A CA 1
ATOM 996 C C . PRO A 1 128 ? -2.428 9.215 -5.007 1.00 73.12 128 PRO A C 1
ATOM 998 O O . PRO A 1 128 ? -3.236 8.297 -4.820 1.00 73.12 128 PRO A O 1
ATOM 1001 N N . ILE A 1 129 ? -1.271 9.281 -4.336 1.00 81.12 129 ILE A N 1
ATOM 1002 C CA . ILE A 1 129 ? -0.843 8.259 -3.361 1.00 81.12 129 ILE A CA 1
ATOM 1003 C C . ILE A 1 129 ? -1.563 8.472 -2.019 1.00 81.12 129 ILE A C 1
ATOM 1005 O O . ILE A 1 129 ? -1.436 9.503 -1.382 1.00 81.12 129 ILE A O 1
ATOM 1009 N N . LEU A 1 130 ? -2.333 7.502 -1.542 1.00 84.75 130 LEU A N 1
ATOM 1010 C CA . LEU A 1 130 ? -2.964 7.580 -0.222 1.00 84.75 130 LEU A CA 1
ATOM 1011 C C . LEU A 1 130 ? -2.016 7.146 0.904 1.00 84.75 130 LEU A C 1
ATOM 1013 O O . LEU A 1 130 ? -2.004 7.760 1.962 1.00 84.75 130 LEU A O 1
ATOM 1017 N N . VAL A 1 131 ? -1.244 6.084 0.673 1.00 88.31 131 VAL A N 1
ATOM 1018 C CA . VAL A 1 131 ? -0.275 5.524 1.627 1.00 88.31 131 VAL A CA 1
ATOM 1019 C C . VAL A 1 131 ? 0.962 5.118 0.851 1.00 88.31 131 VAL A C 1
ATOM 1021 O O . VAL A 1 131 ? 0.830 4.342 -0.090 1.00 88.31 131 VAL A O 1
ATOM 1024 N N . ASP A 1 132 ? 2.139 5.585 1.256 1.00 89.50 132 ASP A N 1
ATOM 1025 C CA . ASP A 1 132 ? 3.424 5.111 0.740 1.00 89.50 132 ASP A CA 1
ATOM 1026 C C . ASP A 1 132 ? 4.095 4.227 1.795 1.00 89.50 132 ASP A C 1
ATOM 1028 O O . ASP A 1 132 ? 4.574 4.717 2.815 1.00 89.50 132 ASP A O 1
ATOM 1032 N N . PHE A 1 133 ? 4.143 2.916 1.557 1.00 91.12 133 PHE A N 1
ATOM 1033 C CA . PHE A 1 133 ? 4.756 1.971 2.493 1.00 91.12 133 PHE A CA 1
ATOM 1034 C C . PHE A 1 133 ? 6.289 2.065 2.515 1.00 91.12 133 PHE A C 1
ATOM 1036 O O . PHE A 1 133 ? 6.923 1.490 3.401 1.00 91.12 133 PHE A O 1
ATOM 1043 N N . GLY A 1 134 ? 6.892 2.784 1.565 1.00 88.81 134 GLY A N 1
ATOM 1044 C CA . GLY A 1 134 ? 8.301 3.170 1.583 1.00 88.81 134 GLY A CA 1
ATOM 1045 C C . GLY A 1 134 ? 8.588 4.389 2.463 1.00 88.81 134 GLY A C 1
ATOM 1046 O O . GLY A 1 134 ? 9.756 4.731 2.652 1.00 88.81 134 GLY A O 1
ATOM 1047 N N . LEU A 1 135 ? 7.566 5.031 3.034 1.00 86.44 135 LEU A N 1
ATOM 1048 C CA . LEU A 1 135 ? 7.695 6.206 3.892 1.00 86.44 135 LEU A CA 1
ATOM 1049 C C . LEU A 1 135 ? 7.091 5.960 5.280 1.00 86.44 135 LEU A C 1
ATOM 1051 O O . LEU A 1 135 ? 6.247 5.096 5.497 1.00 86.44 135 LEU A O 1
ATOM 1055 N N . THR A 1 136 ? 7.575 6.729 6.247 1.00 79.62 136 THR A N 1
ATOM 1056 C CA . THR A 1 136 ? 7.002 6.890 7.586 1.00 79.62 136 THR A CA 1
ATOM 1057 C C . THR A 1 136 ? 7.087 8.367 7.959 1.00 79.62 136 THR A C 1
ATOM 1059 O O . THR A 1 136 ? 7.823 9.123 7.320 1.00 79.62 136 THR A O 1
ATOM 1062 N N . GLN A 1 137 ? 6.425 8.784 9.040 1.00 73.25 137 GLN A N 1
ATOM 1063 C CA . GLN A 1 137 ? 6.564 10.151 9.560 1.00 73.25 137 GLN A CA 1
ATOM 1064 C C . GLN A 1 137 ? 8.030 10.543 9.845 1.00 73.25 137 GLN A C 1
ATOM 1066 O O . GLN A 1 137 ? 8.394 11.711 9.744 1.00 73.25 137 GLN A O 1
ATOM 1071 N N . ASN A 1 138 ? 8.891 9.570 10.162 1.00 78.62 138 ASN A N 1
ATOM 1072 C CA . ASN A 1 138 ? 10.301 9.797 10.487 1.00 78.62 138 ASN A CA 1
ATOM 1073 C C . ASN A 1 138 ? 11.238 9.670 9.270 1.00 78.62 138 ASN A C 1
ATOM 1075 O O . ASN A 1 138 ? 12.459 9.665 9.435 1.00 78.62 138 ASN A O 1
ATOM 1079 N N . GLY A 1 139 ? 10.686 9.558 8.058 1.00 79.50 139 GLY A N 1
ATOM 1080 C CA . GLY A 1 139 ? 11.438 9.413 6.814 1.00 79.50 139 GLY A CA 1
ATOM 1081 C C . GLY A 1 139 ? 11.314 8.022 6.174 1.00 79.50 139 GLY A C 1
ATOM 1082 O O . GLY A 1 139 ? 10.377 7.279 6.482 1.00 79.50 139 GLY A O 1
ATOM 1083 N N . PRO A 1 140 ? 12.230 7.668 5.253 1.00 84.38 140 PRO A N 1
ATOM 1084 C CA . PRO A 1 140 ? 12.130 6.448 4.454 1.00 84.38 140 PRO A CA 1
ATOM 1085 C C . PRO A 1 140 ? 12.150 5.162 5.289 1.00 84.38 140 PRO A C 1
ATOM 1087 O O . PRO A 1 140 ? 12.975 4.997 6.190 1.00 84.38 140 PRO A O 1
ATOM 1090 N N . ARG A 1 141 ? 11.276 4.216 4.940 1.00 85.31 141 ARG A N 1
ATOM 1091 C CA . ARG A 1 141 ? 11.274 2.842 5.451 1.00 85.31 141 ARG A CA 1
ATOM 1092 C C . ARG A 1 141 ? 12.229 1.984 4.621 1.00 85.31 141 ARG A C 1
ATOM 1094 O O . ARG A 1 141 ? 12.285 2.106 3.400 1.00 85.31 141 ARG A O 1
ATOM 1101 N N . ASN A 1 142 ? 12.914 1.035 5.262 1.00 89.38 142 ASN A N 1
ATOM 1102 C CA . ASN A 1 142 ? 13.551 -0.069 4.541 1.00 89.38 142 ASN A CA 1
ATOM 1103 C C . ASN A 1 142 ? 12.469 -1.047 4.052 1.00 89.38 142 ASN A C 1
ATOM 1105 O O . ASN A 1 142 ? 12.091 -1.996 4.746 1.00 89.38 142 ASN A O 1
ATOM 1109 N N . LEU A 1 143 ? 11.930 -0.756 2.870 1.00 88.75 143 LEU A N 1
ATOM 1110 C CA . LEU A 1 143 ? 10.857 -1.526 2.262 1.00 88.75 143 LEU A CA 1
ATOM 1111 C C . LEU A 1 143 ? 11.261 -2.986 1.980 1.00 88.75 143 LEU A C 1
ATOM 1113 O O . LEU A 1 143 ? 10.508 -3.864 2.403 1.00 88.75 143 LEU A O 1
ATOM 1117 N N . PRO A 1 144 ? 12.442 -3.294 1.401 1.00 91.56 144 PRO A N 1
ATOM 1118 C CA . PRO A 1 144 ? 12.852 -4.683 1.198 1.00 91.56 144 PRO A CA 1
ATOM 1119 C C . PRO A 1 144 ? 12.877 -5.512 2.487 1.00 91.56 144 PRO A C 1
ATOM 1121 O O . PRO A 1 144 ? 12.390 -6.639 2.507 1.00 91.56 144 PRO A O 1
ATOM 1124 N N . ALA A 1 145 ? 13.372 -4.943 3.593 1.00 91.94 145 ALA A N 1
ATOM 1125 C CA . ALA A 1 145 ? 13.394 -5.627 4.889 1.00 91.94 145 ALA A CA 1
ATOM 1126 C C . ALA A 1 145 ? 11.996 -5.837 5.502 1.00 91.94 145 ALA A C 1
ATOM 1128 O O . ALA A 1 145 ? 11.851 -6.617 6.441 1.00 91.94 145 ALA A O 1
ATOM 1129 N N . SER A 1 146 ? 10.972 -5.146 4.991 1.00 92.12 146 SER A N 1
ATOM 1130 C CA . SER A 1 146 ? 9.585 -5.289 5.447 1.00 92.12 146 SER A CA 1
ATOM 1131 C C . SER A 1 146 ? 8.878 -6.504 4.835 1.00 92.12 146 SER A C 1
ATOM 1133 O O . SER A 1 146 ? 7.813 -6.884 5.318 1.00 92.12 146 SER A O 1
ATOM 1135 N N . PHE A 1 147 ? 9.453 -7.117 3.794 1.00 94.38 147 PHE A N 1
ATOM 1136 C CA . PHE A 1 147 ? 8.962 -8.368 3.223 1.00 94.38 147 PHE A CA 1
ATOM 1137 C C . PHE A 1 147 ? 9.680 -9.555 3.867 1.00 94.38 147 PHE A C 1
ATOM 1139 O O . PHE A 1 147 ? 10.863 -9.794 3.629 1.00 94.38 147 PHE A O 1
ATOM 1146 N N . VAL A 1 148 ? 8.951 -10.341 4.654 1.00 95.00 148 VAL A N 1
ATOM 1147 C CA . VAL A 1 148 ? 9.460 -11.567 5.277 1.00 95.00 148 VAL A CA 1
ATOM 1148 C C . VAL A 1 148 ? 8.874 -12.752 4.526 1.00 95.00 148 VAL A C 1
ATOM 1150 O O . VAL A 1 148 ? 7.661 -12.922 4.490 1.00 95.00 148 VAL A O 1
ATOM 1153 N N . ASN A 1 149 ? 9.724 -13.572 3.901 1.00 94.12 149 ASN A N 1
ATOM 1154 C CA . ASN A 1 149 ? 9.298 -14.716 3.079 1.00 94.12 149 ASN A CA 1
ATOM 1155 C C . ASN A 1 149 ? 8.295 -14.338 1.967 1.00 94.12 149 ASN A C 1
ATOM 1157 O O . ASN A 1 149 ? 7.358 -15.083 1.686 1.00 94.12 149 ASN A O 1
ATOM 1161 N N . GLY A 1 150 ? 8.479 -13.164 1.352 1.00 94.12 150 GLY A N 1
ATOM 1162 C CA . GLY A 1 150 ? 7.575 -12.649 0.320 1.00 94.12 150 GLY A CA 1
ATOM 1163 C C . GLY A 1 150 ? 6.247 -12.116 0.864 1.00 94.12 150 GLY A C 1
ATOM 1164 O O . GLY A 1 150 ? 5.334 -11.876 0.083 1.00 94.12 150 GLY A O 1
ATOM 1165 N N . GLU A 1 151 ? 6.115 -11.916 2.175 1.00 96.44 151 GLU A N 1
ATOM 1166 C CA . GLU A 1 151 ? 4.905 -11.377 2.795 1.00 96.44 151 GLU A CA 1
ATOM 1167 C C . GLU A 1 151 ? 5.182 -10.045 3.494 1.00 96.44 151 GLU A C 1
ATOM 1169 O O . GLU A 1 151 ? 6.155 -9.891 4.230 1.00 96.44 151 GLU A O 1
ATOM 1174 N N . PHE A 1 152 ? 4.292 -9.086 3.273 1.00 95.56 152 PHE A N 1
ATOM 1175 C CA . PHE A 1 152 ? 4.261 -7.783 3.917 1.00 95.56 152 PHE A CA 1
ATOM 1176 C C . PHE A 1 152 ? 2.954 -7.653 4.690 1.00 95.56 152 PHE A C 1
ATOM 1178 O O . PHE A 1 152 ? 1.881 -7.911 4.150 1.00 95.56 152 PHE A O 1
ATOM 1185 N N . SER A 1 153 ? 3.036 -7.241 5.953 1.00 96.31 153 SER A N 1
ATOM 1186 C CA . SER A 1 153 ? 1.869 -6.998 6.805 1.00 96.31 153 SER A CA 1
ATOM 1187 C C . SER A 1 153 ? 2.069 -5.713 7.582 1.00 96.31 153 SER A C 1
ATOM 1189 O O . SER A 1 153 ? 3.100 -5.549 8.235 1.00 96.31 153 SER A O 1
ATOM 1191 N N . VAL A 1 154 ? 1.089 -4.816 7.544 1.00 94.50 154 VAL A N 1
ATOM 1192 C CA . VAL A 1 154 ? 1.165 -3.549 8.272 1.00 94.50 154 VAL A CA 1
ATOM 1193 C C . VAL A 1 154 ? -0.223 -3.084 8.700 1.00 94.50 154 VAL A C 1
ATOM 1195 O O . VAL A 1 154 ? -1.211 -3.280 7.990 1.00 94.50 154 VAL A O 1
ATOM 1198 N N . GLU A 1 155 ? -0.289 -2.460 9.870 1.00 95.31 155 GLU A N 1
ATOM 1199 C CA . GLU A 1 155 ? -1.405 -1.594 10.238 1.00 95.31 155 GLU A CA 1
ATOM 1200 C C . GLU A 1 155 ? -1.177 -0.219 9.617 1.00 95.31 155 GLU A C 1
ATOM 1202 O O . GLU A 1 155 ? -0.099 0.345 9.769 1.00 95.31 155 GLU A O 1
ATOM 1207 N N . ILE A 1 156 ? -2.182 0.299 8.919 1.00 92.69 156 ILE A N 1
ATOM 1208 C CA . ILE A 1 156 ? -2.154 1.645 8.353 1.00 92.69 156 ILE A CA 1
ATOM 1209 C C . ILE A 1 156 ? -2.597 2.611 9.448 1.00 92.69 156 ILE A C 1
ATOM 1211 O O . ILE A 1 156 ? -3.720 2.492 9.951 1.00 92.69 156 ILE A O 1
ATOM 1215 N N . THR A 1 157 ? -1.739 3.566 9.797 1.00 88.75 157 THR A N 1
ATOM 1216 C CA . THR A 1 157 ? -2.035 4.577 10.819 1.00 88.75 157 THR A CA 1
ATOM 1217 C C . THR A 1 157 ? -2.312 5.948 10.203 1.00 88.75 157 THR A C 1
ATOM 1219 O O . THR A 1 157 ? -2.078 6.198 9.018 1.00 88.75 157 THR A O 1
ATOM 1222 N N . ASN A 1 158 ? -2.788 6.885 11.026 1.00 85.00 158 ASN A N 1
ATOM 1223 C CA . ASN A 1 158 ? -2.900 8.284 10.615 1.00 85.00 158 ASN A CA 1
ATOM 1224 C C . ASN A 1 158 ? -1.532 8.891 10.265 1.00 85.00 158 ASN A C 1
ATOM 1226 O O . ASN A 1 158 ? -1.467 9.783 9.421 1.00 85.00 158 ASN A O 1
ATOM 1230 N N . GLU A 1 159 ? -0.442 8.410 10.871 1.00 84.25 159 GLU A N 1
ATOM 1231 C CA . GLU A 1 159 ? 0.904 8.889 10.550 1.00 84.25 159 GLU A CA 1
ATOM 1232 C C . GLU A 1 159 ? 1.313 8.509 9.123 1.00 84.25 159 GLU A C 1
ATOM 1234 O O . GLU A 1 159 ? 1.925 9.325 8.435 1.00 84.25 159 GLU A O 1
ATOM 1239 N N . ASP A 1 160 ? 0.919 7.323 8.646 1.00 84.12 160 ASP A N 1
ATOM 1240 C CA . ASP A 1 160 ? 1.168 6.900 7.263 1.00 84.12 160 ASP A CA 1
ATOM 1241 C C . ASP A 1 160 ? 0.432 7.802 6.251 1.00 84.12 160 ASP A C 1
ATOM 1243 O O . ASP A 1 160 ? 0.981 8.140 5.201 1.00 84.12 160 ASP A O 1
ATOM 1247 N N . LEU A 1 161 ? -0.790 8.244 6.577 1.00 82.62 161 LEU A N 1
ATOM 1248 C CA . LEU A 1 161 ? -1.583 9.157 5.737 1.00 82.62 161 LEU A CA 1
ATOM 1249 C C . LEU A 1 161 ? -0.982 10.573 5.691 1.00 82.62 161 LEU A C 1
ATOM 1251 O O . LEU A 1 161 ? -0.919 11.210 4.634 1.00 82.62 161 LEU A O 1
ATOM 1255 N N . VAL A 1 162 ? -0.532 11.078 6.842 1.00 81.50 162 VAL A N 1
ATOM 1256 C CA . VAL A 1 162 ? 0.072 12.415 6.956 1.00 81.50 162 VAL A CA 1
ATOM 1257 C C . VAL A 1 162 ? 1.440 12.459 6.272 1.00 81.50 162 VAL A C 1
ATOM 1259 O O . VAL A 1 162 ? 1.723 13.419 5.554 1.00 81.50 162 VAL A O 1
ATOM 1262 N N . ALA A 1 163 ? 2.249 11.402 6.398 1.00 79.94 163 ALA A N 1
ATOM 1263 C CA . ALA A 1 163 ? 3.585 11.336 5.803 1.00 79.94 163 ALA A CA 1
ATOM 1264 C C . ALA A 1 163 ? 3.576 11.584 4.284 1.00 79.94 163 ALA A C 1
ATOM 1266 O O . ALA A 1 163 ? 4.444 12.285 3.764 1.00 79.94 163 ALA A O 1
ATOM 1267 N N . VAL A 1 164 ? 2.574 11.068 3.564 1.00 76.25 164 VAL A N 1
ATOM 1268 C CA . VAL A 1 164 ? 2.450 11.287 2.112 1.00 76.25 164 VAL A CA 1
ATOM 1269 C C . VAL A 1 164 ? 2.065 12.729 1.778 1.00 76.25 164 VAL A C 1
ATOM 1271 O O . VAL A 1 164 ? 2.578 13.307 0.812 1.00 76.25 164 VAL A O 1
ATOM 1274 N N . THR A 1 165 ? 1.180 13.322 2.583 1.00 72.50 165 THR A N 1
ATOM 1275 C CA . THR A 1 165 ? 0.745 14.716 2.418 1.00 72.50 165 THR A CA 1
ATOM 1276 C C . THR A 1 165 ? 1.933 15.666 2.572 1.00 72.50 165 THR A C 1
ATOM 1278 O O . THR A 1 165 ? 2.155 16.516 1.709 1.00 72.50 165 THR A O 1
ATOM 1281 N N . ASP A 1 166 ? 2.756 15.452 3.598 1.00 70.56 166 ASP A N 1
ATOM 1282 C CA . ASP A 1 166 ? 3.916 16.296 3.902 1.00 70.56 166 ASP A CA 1
ATOM 1283 C C . ASP A 1 166 ? 5.108 16.057 2.957 1.00 70.56 166 ASP A C 1
ATOM 1285 O O . ASP A 1 166 ? 5.977 16.916 2.806 1.00 70.56 166 ASP A O 1
ATOM 1289 N N . HIS A 1 167 ? 5.177 14.911 2.276 1.00 65.12 167 HIS A N 1
ATOM 1290 C CA . HIS A 1 167 ? 6.263 14.617 1.333 1.00 65.12 167 HIS A CA 1
ATOM 1291 C C . HIS A 1 167 ? 6.002 15.171 -0.084 1.00 65.12 167 HIS A C 1
ATOM 1293 O O . HIS A 1 167 ? 6.918 15.318 -0.898 1.00 65.12 167 HIS A O 1
ATOM 1299 N N . SER A 1 168 ? 4.757 15.527 -0.396 1.00 63.00 168 SER A N 1
ATOM 1300 C CA . SER A 1 168 ? 4.326 15.849 -1.758 1.00 63.00 168 SER A CA 1
ATOM 1301 C C . SER A 1 168 ? 4.467 17.332 -2.115 1.00 63.00 168 SER A C 1
ATOM 1303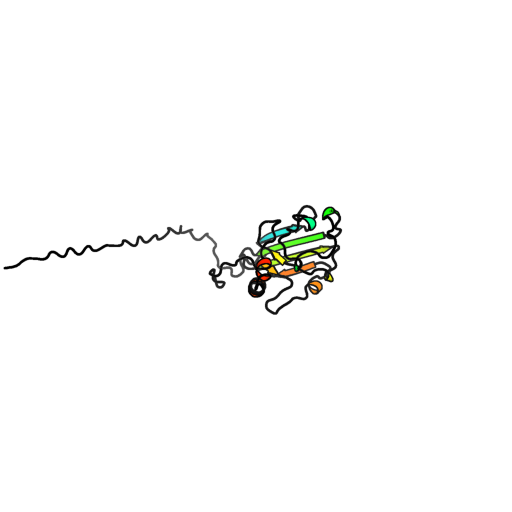 O O . SER A 1 168 ? 3.487 18.071 -2.181 1.00 63.00 168 SER A O 1
ATOM 1305 N N . HIS A 1 169 ? 5.693 17.775 -2.410 1.00 62.50 169 HIS A N 1
ATOM 1306 C CA . HIS A 1 169 ? 5.985 19.172 -2.764 1.00 62.50 169 HIS A CA 1
ATOM 1307 C C . HIS A 1 169 ? 6.538 19.355 -4.193 1.00 62.50 169 HIS A C 1
ATOM 1309 O O . HIS A 1 169 ? 7.325 18.556 -4.703 1.00 62.50 169 HIS A O 1
ATOM 1315 N N . GLY A 1 170 ? 6.153 20.457 -4.849 1.00 59.56 170 GLY A N 1
ATOM 1316 C CA . GLY A 1 170 ? 6.665 20.862 -6.167 1.00 59.56 170 GLY A CA 1
ATOM 1317 C C . GLY A 1 170 ? 6.046 20.126 -7.372 1.00 59.56 170 GLY A C 1
ATOM 1318 O O . GLY A 1 170 ? 5.058 19.410 -7.229 1.00 59.56 170 GLY A O 1
ATOM 1319 N N . PRO A 1 171 ? 6.603 20.296 -8.590 1.00 55.88 171 PRO A N 1
ATOM 1320 C CA . PRO A 1 171 ? 6.048 19.708 -9.815 1.00 55.88 171 PRO A CA 1
ATOM 1321 C C . PRO A 1 171 ? 6.040 18.175 -9.828 1.00 55.88 171 PRO A C 1
ATOM 1323 O O . PRO A 1 171 ? 5.120 17.589 -10.385 1.00 55.88 171 PRO A O 1
ATOM 1326 N N . LEU A 1 172 ? 7.037 17.522 -9.210 1.00 58.72 172 LEU A N 1
ATOM 1327 C CA . LEU A 1 172 ? 7.008 16.071 -8.973 1.00 58.72 172 LEU A CA 1
ATOM 1328 C C . LEU A 1 172 ? 5.988 15.712 -7.895 1.00 58.72 172 LEU A C 1
ATOM 1330 O O . LEU A 1 172 ? 5.232 14.763 -8.078 1.00 58.72 172 LEU A O 1
ATOM 1334 N N . GLY A 1 173 ? 5.929 16.520 -6.833 1.00 59.03 173 GLY A N 1
ATOM 1335 C CA . GLY A 1 173 ? 4.937 16.404 -5.777 1.00 59.03 173 GLY A CA 1
ATOM 1336 C C . GLY A 1 173 ? 3.507 16.456 -6.293 1.00 59.03 173 GLY A C 1
ATOM 1337 O O . GLY A 1 173 ? 2.672 15.823 -5.693 1.00 59.03 173 GLY A O 1
ATOM 1338 N N . PHE A 1 174 ? 3.206 17.107 -7.421 1.00 62.38 174 PHE A N 1
ATOM 1339 C CA . PHE A 1 174 ? 1.872 17.051 -8.039 1.00 62.38 174 PHE A CA 1
ATOM 1340 C C . PHE A 1 174 ? 1.523 15.664 -8.612 1.00 62.38 174 PHE A C 1
ATOM 1342 O O . PHE A 1 174 ? 0.370 15.249 -8.548 1.00 62.38 174 PHE A O 1
ATOM 1349 N N . PHE A 1 175 ? 2.501 14.939 -9.164 1.00 59.75 175 PHE A N 1
ATOM 1350 C CA . PHE A 1 175 ? 2.293 13.589 -9.712 1.00 59.75 175 PHE A CA 1
ATOM 1351 C C . PHE A 1 1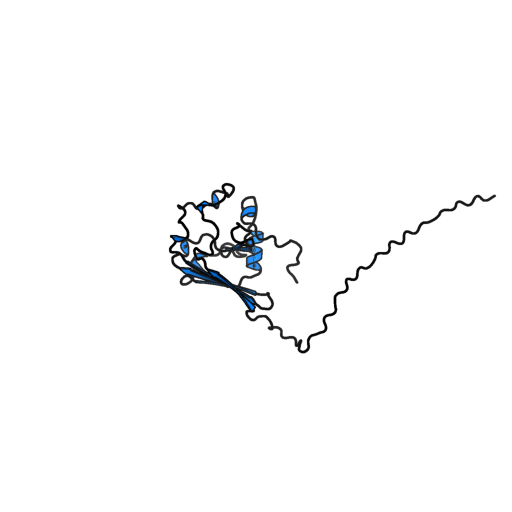75 ? 2.260 12.507 -8.631 1.00 59.75 175 PHE A C 1
ATOM 1353 O O . PHE A 1 175 ? 1.683 11.447 -8.856 1.00 59.75 175 PHE A O 1
ATOM 1360 N N . THR A 1 176 ? 2.875 12.771 -7.478 1.00 57.31 176 THR A N 1
ATOM 1361 C CA . THR A 1 176 ? 2.889 11.875 -6.314 1.00 57.31 176 THR A CA 1
ATOM 1362 C C . THR A 1 176 ? 1.991 12.365 -5.183 1.00 57.31 176 THR A C 1
ATOM 1364 O O . THR A 1 176 ? 1.923 11.700 -4.153 1.00 57.31 176 THR A O 1
ATOM 1367 N N . ALA A 1 177 ? 1.336 13.521 -5.365 1.00 57.16 177 ALA A N 1
ATOM 1368 C CA . ALA A 1 177 ? 0.519 14.180 -4.355 1.00 57.16 177 ALA A CA 1
ATOM 1369 C C . ALA A 1 177 ? -0.489 13.197 -3.838 1.00 57.16 177 ALA A C 1
ATOM 1371 O O . ALA A 1 177 ? -1.058 12.443 -4.623 1.00 57.16 177 ALA A O 1
ATOM 1372 N N . GLY A 1 178 ? -0.692 13.207 -2.527 1.00 55.72 178 GLY A N 1
ATOM 1373 C CA . GLY A 1 178 ? -1.687 12.343 -1.958 1.00 55.72 178 GLY A CA 1
ATOM 1374 C C . GLY A 1 178 ? -3.090 12.713 -2.387 1.00 55.72 178 GLY A C 1
ATOM 1375 O O . GLY A 1 178 ? -3.358 13.800 -2.909 1.00 55.72 178 GLY A O 1
ATOM 1376 N N . CYS A 1 179 ? -3.997 11.759 -2.217 1.00 59.62 179 CYS A N 1
ATOM 1377 C CA . CYS A 1 179 ? -5.426 12.002 -2.347 1.00 59.62 179 CYS A CA 1
ATOM 1378 C C . CYS A 1 179 ? -5.756 13.292 -1.617 1.00 59.62 179 CYS A C 1
ATOM 1380 O O . CYS A 1 179 ? -5.326 13.402 -0.470 1.00 59.62 179 CYS A O 1
ATOM 1382 N N . PRO A 1 180 ? -6.461 14.262 -2.226 1.00 54.78 180 PRO A N 1
ATOM 1383 C CA . PRO A 1 180 ? -6.804 15.475 -1.511 1.00 54.78 180 PRO A CA 1
ATOM 1384 C C . PRO A 1 180 ? -7.667 15.090 -0.306 1.00 54.78 180 PRO A C 1
ATOM 1386 O O . PRO A 1 180 ? -8.878 14.901 -0.422 1.00 54.78 180 PRO A O 1
ATOM 1389 N N . ILE A 1 181 ? -7.029 14.955 0.857 1.00 53.38 181 ILE A N 1
ATOM 1390 C CA . ILE A 1 181 ? -7.683 15.039 2.149 1.00 53.38 181 ILE A CA 1
ATOM 1391 C C . ILE A 1 181 ? -8.103 16.496 2.197 1.00 53.38 181 ILE A C 1
ATOM 1393 O O . ILE A 1 181 ? -7.252 17.381 2.250 1.00 53.38 181 ILE A O 1
ATOM 1397 N N . ILE A 1 182 ? -9.399 16.752 2.021 1.00 47.91 182 ILE A N 1
ATOM 1398 C CA . ILE A 1 182 ? -9.926 18.113 1.941 1.00 47.91 182 ILE A CA 1
ATOM 1399 C C . ILE A 1 182 ? -9.456 18.854 3.201 1.00 47.91 182 ILE A C 1
ATOM 1401 O O . ILE A 1 182 ? -9.887 18.481 4.299 1.00 47.91 182 ILE A O 1
ATOM 1405 N N . PRO A 1 183 ? -8.592 19.881 3.078 1.00 41.78 183 PRO A N 1
ATOM 1406 C CA . PRO A 1 183 ? -8.145 20.648 4.228 1.00 41.78 183 PRO A CA 1
ATOM 1407 C C . PRO A 1 183 ? -9.377 21.341 4.811 1.00 41.78 183 PRO A C 1
ATOM 1409 O O . PRO A 1 183 ? -9.946 22.233 4.181 1.00 41.78 183 PRO A O 1
ATOM 1412 N N . GLY A 1 184 ? -9.851 20.871 5.964 1.00 42.50 184 GLY A N 1
ATOM 1413 C CA . GLY A 1 184 ? -11.081 21.370 6.583 1.00 42.50 184 GLY A CA 1
ATOM 1414 C C . GLY A 1 184 ? -12.024 20.303 7.134 1.00 42.50 184 GLY A C 1
ATOM 1415 O O . GLY A 1 184 ? -12.981 20.670 7.813 1.00 42.50 184 GLY A O 1
ATOM 1416 N N . VAL A 1 185 ? -11.766 19.011 6.908 1.00 44.88 185 VAL A N 1
ATOM 1417 C CA . VAL A 1 185 ? -12.311 17.975 7.798 1.00 44.88 185 VAL A CA 1
ATOM 1418 C C . VAL A 1 185 ? -11.361 17.896 8.995 1.00 44.88 185 VAL A C 1
ATOM 1420 O O . VAL A 1 185 ? -10.194 17.561 8.793 1.00 44.88 185 VAL A O 1
ATOM 1423 N N . PRO A 1 186 ? -11.790 18.285 10.207 1.00 42.06 186 PRO A N 1
ATOM 1424 C CA . PRO A 1 186 ? -10.929 18.216 11.378 1.00 42.06 186 PRO A CA 1
ATOM 1425 C C . PRO A 1 186 ? -10.455 16.767 11.559 1.00 42.06 186 PRO A C 1
ATOM 1427 O O . PRO A 1 186 ? -11.278 15.855 11.567 1.00 42.06 186 PRO A O 1
ATOM 1430 N N . MET A 1 187 ? -9.138 16.558 11.662 1.00 50.06 187 MET A N 1
ATOM 1431 C CA . MET A 1 187 ? -8.528 15.241 11.934 1.00 50.06 187 MET A CA 1
ATOM 1432 C C . MET A 1 187 ? -8.782 14.785 13.388 1.00 50.06 187 MET A C 1
ATOM 1434 O O . MET A 1 187 ? -8.315 13.731 13.807 1.00 50.06 187 MET A O 1
ATOM 1438 N N . ASP A 1 188 ? -9.512 15.600 14.152 1.00 41.28 188 ASP A N 1
ATOM 1439 C CA . ASP A 1 188 ? -9.957 15.427 15.527 1.00 41.28 188 ASP A CA 1
ATOM 1440 C C . ASP A 1 188 ? -11.495 15.408 15.608 1.00 41.28 188 ASP A C 1
ATOM 1442 O O . ASP A 1 188 ? -12.124 16.266 16.231 1.00 41.28 188 ASP A O 1
ATOM 1446 N N . ARG A 1 189 ? -12.140 14.423 14.981 1.00 37.94 189 ARG A N 1
ATOM 1447 C CA . ARG A 1 189 ? -13.484 14.004 15.404 1.00 37.94 189 ARG A CA 1
ATOM 1448 C C . ARG A 1 189 ? -13.609 12.498 15.441 1.00 37.94 189 ARG A C 1
ATOM 1450 O O . ARG A 1 189 ? -13.324 11.874 14.400 1.00 37.94 189 ARG A O 1
#

Foldseek 3Di:
DDDDDDDDDPPPPPPPPPCPPCPPPDDDDPPPDDDVCPQVDWDDKDKDKLALVQAADFLVPPDPPDDPVPRDPDPTDRRNRQPKIKMKMWIATRVRQKIKIKMAIDSDQLVPCPWDFDFDDDHRDQGATQFTPLAFLVGGDPRNVQQDPRMHMDIDDVRRRVRQCVVQDDPVSVSRPHDCPPVPPPPPD

Sequence (189 aa):
MSRLWFFAWIFAFVLLGITQGWAQSVAPRDGMDLRPNAGQEIGRIYEAWLSPLQQGGEEADTPSVVPRVFRSTAPSVARNARESRGHGTLAITRDQGRAYAHVKIEGIDPQDIVLFHIHCGRPGQLGPILVDFGLTQNGPRNLPASFVNGEFSVEITNEDLVAVTDHSHGPLGFFTAGCPIIPGVPMDR